Protein AF-A0A7G9WJU7-F1 (afdb_monomer_lite)

Secondary structure (DSSP, 8-state):
-----TT-EEEEPTT-S-TTTBT-EEEEEEEE-SSTT--SEEEEEESS--SBBS-TTSS---TBSEEEEEGGGEEE---SS-EEEEEE-SSEEEEEEEETTEEEEEEEEE--TTS---HHHHHHHHHHHHTT-S---EEE-S---TT-EEEESS--STT--TT-EEE--EEETTTEEEEEGGGSSS--S-TT-EEE--TTTEEEEET--PPP--

InterPro domains:
  IPR036859 CAP Gly-rich domain superfamily [G3DSA:2.30.30.190] (1-78)
  IPR036859 CAP Gly-rich domain superfamily [SSF74924] (3-101)

Structure (mmCIF, N/CA/C/O backbone):
data_AF-A0A7G9WJU7-F1
#
_entry.id   AF-A0A7G9WJU7-F1
#
loop_
_atom_site.group_PDB
_atom_site.id
_atom_site.type_symbol
_atom_site.label_atom_id
_atom_site.label_alt_id
_atom_site.label_comp_id
_atom_site.label_asym_id
_atom_site.label_entity_id
_atom_site.label_seq_id
_atom_site.pdbx_PDB_ins_code
_atom_site.Cartn_x
_atom_site.Cartn_y
_atom_site.Cartn_z
_atom_site.occupancy
_atom_site.B_iso_or_equiv
_atom_site.auth_seq_id
_atom_site.auth_comp_id
_atom_site.auth_asym_id
_atom_site.auth_atom_id
_atom_site.pdbx_PDB_model_num
ATOM 1 N N . MET A 1 1 ? 26.669 0.456 -10.446 1.00 49.28 1 MET A N 1
ATOM 2 C CA . MET A 1 1 ? 26.064 -0.244 -11.602 1.00 49.28 1 MET A CA 1
ATOM 3 C C . MET A 1 1 ? 24.562 -0.258 -11.379 1.00 49.28 1 MET A C 1
ATOM 5 O O . MET A 1 1 ? 24.158 -0.381 -10.229 1.00 49.28 1 MET A O 1
ATOM 9 N N . LYS A 1 2 ? 23.734 -0.022 -12.401 1.00 56.25 2 LYS A N 1
ATOM 10 C CA . LYS A 1 2 ? 22.279 -0.045 -12.214 1.00 56.25 2 LYS A CA 1
ATOM 11 C C . LYS A 1 2 ? 21.851 -1.516 -12.195 1.00 56.25 2 LYS A C 1
ATOM 13 O O . LYS A 1 2 ? 21.977 -2.183 -13.212 1.00 56.25 2 LYS A O 1
ATOM 18 N N . GLU A 1 3 ? 21.433 -2.026 -11.040 1.00 71.81 3 GLU A N 1
ATOM 19 C CA . GLU A 1 3 ? 20.914 -3.395 -10.949 1.00 71.81 3 GLU A CA 1
ATOM 20 C C . GLU A 1 3 ? 19.561 -3.484 -11.664 1.00 71.81 3 GLU A C 1
ATOM 22 O O . GLU A 1 3 ? 18.722 -2.579 -11.522 1.00 71.81 3 GLU A O 1
ATOM 27 N N . PHE A 1 4 ? 19.402 -4.543 -12.458 1.00 79.25 4 PHE A N 1
ATOM 28 C CA . PHE A 1 4 ? 18.188 -4.927 -13.170 1.00 79.25 4 PHE A CA 1
ATOM 29 C C . PHE A 1 4 ? 17.848 -6.371 -12.806 1.00 79.25 4 PHE A C 1
ATOM 31 O O . PHE A 1 4 ? 18.740 -7.214 -12.711 1.00 79.25 4 PHE A O 1
ATOM 38 N N . TYR A 1 5 ? 16.562 -6.653 -12.643 1.00 80.12 5 TYR A N 1
ATOM 39 C CA . TYR A 1 5 ? 16.032 -7.960 -12.271 1.00 80.12 5 TYR A CA 1
ATOM 40 C C . TYR A 1 5 ? 15.138 -8.517 -13.383 1.00 80.12 5 TYR A C 1
ATOM 42 O O . TYR A 1 5 ? 14.556 -7.773 -14.174 1.00 80.12 5 TYR A O 1
ATOM 50 N N . VAL A 1 6 ? 14.997 -9.845 -13.449 1.00 83.56 6 VAL A N 1
ATOM 51 C CA . VAL A 1 6 ? 13.999 -10.474 -14.331 1.00 83.56 6 VAL A CA 1
ATOM 52 C C . VAL A 1 6 ? 12.609 -9.949 -13.964 1.00 83.56 6 VAL A C 1
ATOM 54 O O . VAL A 1 6 ? 12.229 -9.938 -12.797 1.00 83.56 6 VAL A O 1
ATOM 57 N N . GLY A 1 7 ? 11.853 -9.513 -14.970 1.00 80.00 7 GLY A N 1
ATOM 58 C CA . GLY A 1 7 ? 10.565 -8.838 -14.813 1.00 80.00 7 GLY A CA 1
ATOM 59 C C . GLY A 1 7 ? 10.640 -7.313 -14.908 1.00 80.00 7 GLY A C 1
ATOM 60 O O . GLY A 1 7 ? 9.602 -6.683 -15.120 1.00 80.00 7 GLY A O 1
ATOM 61 N N . ASP A 1 8 ? 11.830 -6.708 -14.826 1.00 82.81 8 ASP A N 1
ATOM 62 C CA . ASP A 1 8 ? 11.971 -5.258 -14.962 1.00 82.81 8 ASP A CA 1
ATOM 63 C C . ASP A 1 8 ? 11.558 -4.778 -16.354 1.00 82.81 8 ASP A C 1
ATOM 65 O O . ASP A 1 8 ? 11.887 -5.380 -17.380 1.00 82.81 8 ASP A O 1
ATOM 69 N N . ARG A 1 9 ? 10.864 -3.638 -16.385 1.00 89.00 9 ARG A N 1
ATOM 70 C CA . ARG A 1 9 ? 10.536 -2.922 -17.617 1.00 89.00 9 ARG A CA 1
ATOM 71 C C . ARG A 1 9 ? 11.692 -2.026 -18.011 1.00 89.00 9 ARG A C 1
ATOM 73 O O . ARG A 1 9 ? 12.179 -1.229 -17.211 1.00 89.00 9 ARG A O 1
ATOM 80 N N . VAL A 1 10 ? 12.115 -2.142 -19.260 1.00 89.88 10 VAL A N 1
ATOM 81 C CA . VAL A 1 10 ? 13.344 -1.534 -19.761 1.00 89.88 10 VAL A CA 1
ATOM 82 C C . VAL A 1 10 ? 13.163 -0.906 -21.135 1.00 89.88 10 VAL A C 1
ATOM 84 O O . VAL A 1 10 ? 12.257 -1.264 -21.888 1.00 89.88 10 VAL A O 1
ATOM 87 N N . LYS A 1 11 ? 14.027 0.062 -21.443 1.00 92.62 11 LYS A N 1
ATOM 88 C CA . LYS A 1 11 ? 14.137 0.718 -22.746 1.00 92.62 11 LYS A CA 1
ATOM 89 C C . LYS A 1 11 ? 15.593 0.687 -23.193 1.00 92.62 11 LYS A C 1
ATOM 91 O O . LYS A 1 11 ? 16.490 0.915 -22.381 1.00 92.62 11 LYS A O 1
ATOM 96 N N . VAL A 1 12 ? 15.832 0.427 -24.475 1.00 92.50 12 VAL A N 1
ATOM 97 C CA . VAL A 1 12 ? 17.192 0.480 -25.036 1.00 92.50 12 VAL A CA 1
ATOM 98 C C . VAL A 1 12 ? 17.548 1.929 -25.366 1.00 92.50 12 VAL A C 1
ATOM 100 O O . VAL A 1 12 ? 16.760 2.645 -25.990 1.00 92.50 12 VAL A O 1
ATOM 103 N N . LYS A 1 13 ? 18.721 2.364 -24.910 1.00 90.31 13 LYS A N 1
ATOM 104 C CA . LYS A 1 13 ? 19.301 3.686 -25.153 1.00 90.31 13 LYS A CA 1
ATOM 105 C C . LYS A 1 13 ? 19.726 3.835 -26.610 1.00 90.31 13 LYS A C 1
ATOM 107 O O . LYS A 1 13 ? 19.916 2.855 -27.329 1.00 90.31 13 LYS A O 1
ATOM 112 N N . ASP A 1 14 ? 19.912 5.083 -27.018 1.00 89.81 14 ASP A N 1
ATOM 113 C CA . ASP A 1 14 ? 20.623 5.376 -28.255 1.00 89.81 14 ASP A CA 1
ATOM 114 C C . ASP A 1 14 ? 22.086 4.892 -28.178 1.00 89.81 14 ASP A C 1
ATOM 116 O O . ASP A 1 14 ? 22.633 4.712 -27.087 1.00 89.81 14 ASP A O 1
ATOM 120 N N . GLY A 1 15 ? 22.702 4.642 -29.332 1.00 86.81 15 GLY A N 1
ATOM 121 C CA . GLY A 1 15 ? 24.079 4.144 -29.441 1.00 86.81 15 GLY A CA 1
ATOM 122 C C . GLY A 1 15 ? 24.244 2.619 -29.402 1.00 86.81 15 GLY A C 1
ATOM 123 O O . GLY A 1 15 ? 25.352 2.136 -29.618 1.00 86.81 15 GLY A O 1
ATOM 124 N N . TYR A 1 16 ? 23.174 1.843 -29.192 1.00 90.12 16 TYR A N 1
ATOM 125 C CA . TYR A 1 16 ? 23.226 0.387 -29.372 1.00 90.12 16 TYR A CA 1
ATOM 126 C C . TYR A 1 16 ? 23.267 0.014 -30.864 1.00 90.12 16 TYR A C 1
ATOM 128 O O . TYR A 1 16 ? 22.552 0.600 -31.675 1.00 90.12 16 TYR A O 1
ATOM 136 N N . TYR A 1 17 ? 24.059 -0.989 -31.256 1.00 87.31 17 TYR A N 1
ATOM 137 C CA . TYR A 1 17 ? 24.297 -1.287 -32.680 1.00 87.31 17 TYR A CA 1
ATOM 138 C C . TYR A 1 17 ? 23.030 -1.714 -33.448 1.00 87.31 17 TYR A C 1
ATOM 140 O O . TYR A 1 17 ? 22.893 -1.452 -34.647 1.00 87.31 17 TYR A O 1
ATOM 148 N N . LYS A 1 18 ? 22.075 -2.375 -32.779 1.00 89.00 18 LYS A N 1
ATOM 149 C CA . LYS A 1 18 ? 20.836 -2.844 -33.409 1.00 89.00 18 LYS A CA 1
ATOM 150 C C . LYS A 1 18 ? 19.770 -1.747 -33.362 1.00 89.00 18 LYS A C 1
ATOM 152 O O . LYS A 1 18 ? 19.008 -1.630 -32.406 1.00 89.00 18 LYS A O 1
ATOM 157 N N . LYS A 1 19 ? 19.646 -0.993 -34.457 1.00 92.19 19 LYS A N 1
ATOM 158 C CA . LYS A 1 19 ? 18.679 0.118 -34.577 1.00 92.19 19 LYS A CA 1
ATOM 159 C C . LYS A 1 19 ? 17.217 -0.273 -34.325 1.00 92.19 19 LYS A C 1
ATOM 161 O O . LYS A 1 19 ? 16.458 0.558 -33.844 1.00 92.19 19 LYS A O 1
ATOM 166 N N . SER A 1 20 ? 16.813 -1.516 -34.616 1.00 92.88 20 SER A N 1
ATOM 167 C CA . SER A 1 20 ? 15.415 -1.950 -34.445 1.00 92.88 20 SER A CA 1
ATOM 168 C C . SER A 1 20 ? 14.963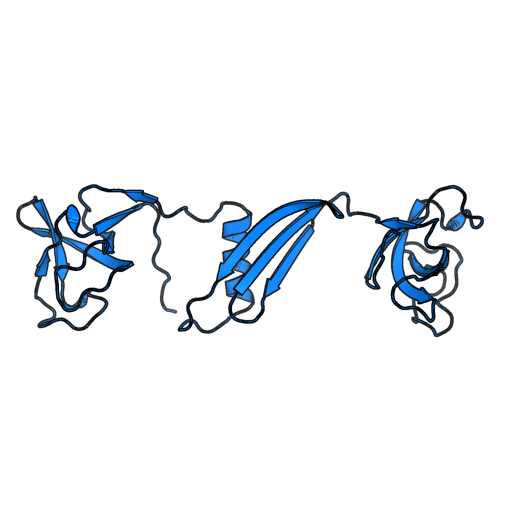 -2.050 -32.986 1.00 92.88 20 SER A C 1
ATOM 170 O O . SER A 1 20 ? 13.760 -2.041 -32.738 1.00 92.88 20 SER A O 1
ATOM 172 N N . VAL A 1 21 ? 15.895 -2.125 -32.028 1.00 94.12 21 VAL A N 1
ATOM 173 C CA . VAL A 1 21 ? 15.565 -2.191 -30.595 1.00 94.12 21 VAL A CA 1
ATOM 174 C C . VAL A 1 21 ? 15.725 -0.852 -29.880 1.00 94.12 21 VAL A C 1
ATOM 176 O O . VAL A 1 21 ? 15.174 -0.690 -28.793 1.00 94.12 21 VAL A O 1
ATOM 179 N N . ILE A 1 22 ? 16.435 0.120 -30.469 1.00 94.56 22 ILE A N 1
ATOM 180 C CA . ILE A 1 22 ? 16.645 1.442 -29.860 1.00 94.56 22 ILE A CA 1
ATOM 181 C C . ILE A 1 22 ? 15.291 2.091 -29.573 1.00 94.56 22 ILE A C 1
ATOM 183 O O . ILE A 1 22 ? 14.404 2.159 -30.425 1.00 94.56 22 ILE A O 1
ATOM 187 N N . GLY A 1 23 ? 15.122 2.554 -28.337 1.00 90.62 23 GLY A N 1
ATOM 188 C CA . GLY A 1 23 ? 13.895 3.179 -27.868 1.00 90.62 23 GLY A CA 1
ATOM 189 C C . GLY A 1 23 ? 12.706 2.229 -27.698 1.00 90.62 23 GLY A C 1
ATOM 190 O O . GLY A 1 23 ? 11.649 2.687 -27.260 1.00 90.62 23 GLY A O 1
ATOM 191 N N . GLN A 1 24 ? 12.846 0.935 -27.994 1.00 93.81 24 GLN A N 1
ATOM 192 C CA . GLN A 1 24 ? 11.782 -0.039 -27.769 1.00 93.81 24 GLN A CA 1
ATOM 193 C C . GLN A 1 24 ? 11.668 -0.384 -26.291 1.00 93.81 24 GLN A C 1
ATOM 195 O O . GLN A 1 24 ? 12.664 -0.468 -25.568 1.00 93.81 24 GLN A O 1
ATOM 200 N N . LEU A 1 25 ? 10.425 -0.587 -25.864 1.00 92.50 25 LEU A N 1
ATOM 201 C CA . LEU A 1 25 ? 10.092 -1.053 -24.530 1.00 92.50 25 LEU A CA 1
ATOM 202 C C . LEU A 1 25 ? 10.079 -2.578 -24.502 1.00 92.50 25 LEU A C 1
ATOM 204 O O . LEU A 1 25 ? 9.576 -3.224 -25.425 1.00 92.50 25 LEU A O 1
ATOM 208 N N . GLY A 1 26 ? 10.605 -3.143 -23.426 1.00 92.62 26 GLY A N 1
ATOM 209 C CA . GLY A 1 26 ? 10.603 -4.578 -23.206 1.00 92.62 26 GLY A CA 1
ATOM 210 C C . GLY A 1 26 ? 10.682 -4.941 -21.735 1.00 92.62 26 GLY A C 1
ATOM 211 O O . GLY A 1 26 ? 10.786 -4.081 -20.858 1.00 92.62 26 GLY A O 1
ATOM 212 N N . THR A 1 27 ? 10.599 -6.235 -21.473 1.00 92.69 27 THR A N 1
ATOM 213 C CA . THR A 1 27 ? 10.734 -6.827 -20.144 1.00 92.69 27 THR A CA 1
ATOM 214 C C . THR A 1 27 ? 12.018 -7.642 -20.107 1.00 92.69 27 THR A C 1
ATOM 216 O O . THR A 1 27 ? 12.271 -8.431 -21.019 1.00 92.69 27 THR A O 1
ATOM 219 N N . VAL A 1 28 ? 12.816 -7.500 -19.052 1.00 90.94 28 VAL A N 1
ATOM 220 C CA . VAL A 1 28 ? 13.961 -8.384 -18.800 1.00 90.94 28 VAL A CA 1
ATOM 221 C C . VAL A 1 28 ? 13.438 -9.795 -18.532 1.00 90.94 28 VAL A C 1
ATOM 223 O O . VAL A 1 28 ? 12.656 -10.017 -17.610 1.00 90.94 28 VAL A O 1
ATOM 226 N N . LYS A 1 29 ? 13.857 -10.763 -19.340 1.00 91.00 29 LYS A N 1
ATOM 227 C CA . LYS A 1 29 ? 13.478 -12.179 -19.229 1.00 91.00 29 LYS A CA 1
ATOM 228 C C . LYS A 1 29 ? 14.635 -13.063 -18.782 1.00 91.00 29 LYS A C 1
ATOM 230 O O . LYS A 1 29 ? 14.399 -14.153 -18.274 1.00 91.00 29 LYS A O 1
ATOM 235 N N . TYR A 1 30 ? 15.863 -12.596 -18.976 1.00 87.94 30 TYR A N 1
ATOM 236 C CA . TYR A 1 30 ? 17.076 -13.340 -18.676 1.00 87.94 30 TYR A CA 1
ATOM 237 C C . TYR A 1 30 ? 18.221 -12.386 -18.340 1.00 87.94 30 TYR A C 1
ATOM 239 O O . TYR A 1 30 ? 18.327 -11.312 -18.930 1.00 87.94 30 TYR A O 1
ATOM 247 N N . LEU A 1 31 ? 19.089 -12.792 -17.420 1.00 85.31 31 LEU A N 1
ATOM 248 C CA . LEU A 1 31 ? 20.317 -12.087 -17.059 1.00 85.31 31 LEU A CA 1
ATOM 249 C C . LEU A 1 31 ? 21.487 -13.012 -17.411 1.00 85.31 31 LEU A C 1
ATOM 251 O O . LEU A 1 31 ? 21.557 -14.122 -16.885 1.00 85.31 31 LEU A O 1
ATOM 255 N N . SER A 1 32 ? 22.379 -12.597 -18.313 1.00 73.94 32 SER A N 1
ATOM 256 C CA . SER A 1 32 ? 23.541 -13.408 -18.694 1.00 73.94 32 SER A CA 1
ATOM 257 C C . SER A 1 32 ? 24.733 -13.055 -17.804 1.00 73.94 32 SER A C 1
ATOM 259 O O . SER A 1 32 ? 25.174 -11.908 -17.833 1.00 73.94 32 SER A O 1
ATOM 261 N N . GLY A 1 33 ? 25.257 -14.018 -17.041 1.00 62.91 33 GLY A N 1
ATOM 262 C CA . GLY A 1 33 ? 26.452 -13.859 -16.202 1.00 62.91 33 GLY A CA 1
ATOM 263 C C . GLY A 1 33 ? 26.576 -14.949 -15.129 1.00 62.91 33 GLY A C 1
ATOM 264 O O . GLY A 1 33 ? 25.569 -15.436 -14.621 1.00 62.91 33 GLY A O 1
ATOM 265 N N . HIS A 1 34 ? 27.811 -15.340 -14.791 1.00 46.84 34 HIS A N 1
ATOM 266 C CA . HIS A 1 34 ? 28.106 -16.250 -13.670 1.00 46.84 34 HIS A CA 1
ATOM 267 C C . HIS A 1 34 ? 28.084 -15.538 -12.309 1.00 46.84 34 HIS A C 1
ATOM 269 O O . HIS A 1 34 ? 27.807 -16.170 -11.292 1.00 46.84 34 HIS A O 1
ATOM 275 N N . ASP A 1 35 ? 28.335 -14.228 -12.305 1.00 49.28 35 ASP A N 1
ATOM 276 C CA . ASP A 1 35 ? 28.261 -13.376 -11.126 1.00 49.28 35 ASP A CA 1
ATOM 277 C C . ASP A 1 35 ? 26.873 -12.722 -11.066 1.00 49.28 35 ASP A C 1
ATOM 279 O O . ASP A 1 35 ? 26.535 -11.836 -11.857 1.00 49.28 35 ASP A O 1
ATOM 283 N N . ARG A 1 36 ? 26.026 -13.226 -10.162 1.00 50.66 36 ARG A N 1
ATOM 284 C CA . ARG A 1 36 ? 24.617 -12.816 -10.027 1.00 50.66 36 ARG A CA 1
ATOM 285 C C . ARG A 1 36 ? 24.450 -11.366 -9.560 1.00 50.66 36 ARG A C 1
ATOM 287 O O . ARG A 1 36 ? 23.328 -10.871 -9.578 1.00 50.66 36 ARG A O 1
ATOM 294 N N . GLU A 1 37 ? 25.535 -10.686 -9.193 1.00 45.81 37 GLU A N 1
ATOM 295 C CA . GLU A 1 37 ? 25.525 -9.273 -8.806 1.00 45.81 37 GLU A CA 1
ATOM 296 C C . GLU A 1 37 ? 25.759 -8.319 -9.997 1.00 45.81 37 GLU A C 1
ATOM 298 O O . GLU A 1 37 ? 25.455 -7.128 -9.901 1.00 45.81 37 GLU A O 1
ATOM 303 N N . LYS A 1 38 ? 26.271 -8.804 -11.146 1.00 52.56 38 LYS A N 1
ATOM 304 C CA . LYS A 1 38 ? 26.578 -7.983 -12.339 1.00 52.56 38 LYS A CA 1
ATOM 305 C C . LYS A 1 38 ? 26.396 -8.772 -13.643 1.00 52.56 38 LYS A C 1
ATOM 307 O O . LYS A 1 38 ? 27.306 -9.458 -14.099 1.00 52.56 38 LYS A O 1
ATOM 312 N N . ALA A 1 39 ? 25.245 -8.619 -14.299 1.00 59.88 39 ALA A N 1
ATOM 313 C CA . ALA A 1 39 ? 25.024 -9.189 -15.630 1.00 59.88 39 ALA A CA 1
ATOM 314 C C . ALA A 1 39 ? 25.562 -8.244 -16.731 1.00 59.88 39 ALA A C 1
ATOM 316 O O . ALA A 1 39 ? 25.041 -7.127 -16.851 1.00 59.88 39 ALA A O 1
ATOM 317 N N . PRO A 1 40 ? 26.572 -8.640 -17.540 1.00 72.81 40 PRO A N 1
ATOM 318 C CA . PRO A 1 40 ? 27.035 -7.848 -18.685 1.00 72.81 40 PRO A CA 1
ATOM 319 C C . PRO A 1 40 ? 25.940 -7.622 -19.732 1.00 72.81 40 PRO A C 1
ATOM 321 O O . PRO A 1 40 ? 25.869 -6.541 -20.313 1.00 72.81 40 PRO A O 1
ATOM 324 N N . ALA A 1 41 ? 25.043 -8.594 -19.915 1.00 83.38 41 ALA A N 1
ATOM 325 C CA . ALA A 1 41 ? 23.941 -8.491 -20.860 1.00 83.38 41 ALA A CA 1
ATOM 326 C C . ALA A 1 41 ? 22.645 -9.116 -20.335 1.00 83.38 41 ALA A C 1
ATOM 328 O O . ALA A 1 41 ? 22.617 -9.885 -19.369 1.00 83.38 41 ALA A O 1
ATOM 329 N N . MET A 1 42 ? 21.538 -8.726 -20.957 1.00 88.88 42 MET A N 1
ATOM 330 C CA . MET A 1 42 ? 20.191 -9.088 -20.539 1.00 88.88 42 MET A CA 1
ATOM 331 C C . MET A 1 42 ? 19.385 -9.544 -21.745 1.00 88.88 42 MET A C 1
ATOM 333 O O . MET A 1 42 ? 19.318 -8.850 -22.757 1.00 88.88 42 MET A O 1
ATOM 337 N N . GLY A 1 43 ? 18.741 -10.703 -21.630 1.00 92.19 43 GLY A N 1
ATOM 338 C CA . GLY A 1 43 ? 17.718 -11.124 -22.577 1.00 92.19 43 GLY A CA 1
ATOM 339 C C . GLY A 1 43 ? 16.442 -10.333 -22.322 1.00 92.19 43 GLY A C 1
ATOM 340 O O . GLY A 1 43 ? 15.846 -10.449 -21.250 1.00 92.19 43 GLY A O 1
ATOM 341 N N . ILE A 1 44 ? 16.029 -9.530 -23.297 1.00 93.88 44 ILE A N 1
ATOM 342 C CA . ILE A 1 44 ? 14.843 -8.674 -23.233 1.00 93.88 44 ILE A CA 1
ATOM 343 C C . ILE A 1 44 ? 13.816 -9.195 -24.237 1.00 93.88 44 ILE A C 1
ATOM 345 O O . ILE A 1 44 ? 14.152 -9.440 -25.395 1.00 93.88 44 ILE A O 1
ATOM 349 N N . GLU A 1 45 ? 12.565 -9.350 -23.803 1.00 96.00 45 GLU A N 1
ATOM 350 C CA . GLU A 1 45 ? 11.413 -9.511 -24.697 1.00 96.00 45 GLU A CA 1
ATOM 351 C C . GLU A 1 45 ? 10.733 -8.154 -24.890 1.00 96.00 45 GLU A C 1
ATOM 353 O O . GLU A 1 45 ? 10.222 -7.567 -23.936 1.00 96.00 45 GLU A O 1
ATOM 358 N N . PHE A 1 46 ? 10.746 -7.653 -26.120 1.00 95.56 46 PHE A N 1
ATOM 359 C CA . PHE A 1 46 ? 10.147 -6.385 -26.516 1.00 95.56 46 PHE A CA 1
ATOM 360 C C . PHE A 1 46 ? 8.643 -6.518 -26.761 1.00 95.56 46 PHE A C 1
ATOM 362 O O . PHE A 1 46 ? 8.154 -7.534 -27.262 1.00 95.56 46 PHE A O 1
ATOM 369 N N . ASP A 1 47 ? 7.897 -5.453 -26.465 1.00 93.75 47 ASP A N 1
ATOM 370 C CA . ASP A 1 47 ? 6.439 -5.437 -26.650 1.00 93.75 47 ASP A CA 1
ATOM 371 C C . ASP A 1 47 ? 6.049 -5.570 -28.126 1.00 93.75 47 ASP A C 1
ATOM 373 O O . ASP A 1 47 ? 5.048 -6.200 -28.469 1.00 93.75 47 ASP A O 1
ATOM 377 N N . LYS A 1 48 ? 6.860 -4.974 -29.004 1.00 94.00 48 LYS A N 1
ATOM 378 C CA . LYS A 1 48 ? 6.711 -5.023 -30.460 1.00 94.00 48 LYS A CA 1
ATOM 379 C C . LYS A 1 48 ? 7.718 -5.999 -31.057 1.00 94.00 48 LYS A C 1
ATOM 381 O O . LYS A 1 48 ? 8.786 -6.216 -30.491 1.00 94.00 48 LYS A O 1
ATOM 386 N N . SER A 1 49 ? 7.388 -6.554 -32.222 1.00 95.31 49 SER A N 1
ATOM 387 C CA . SER A 1 49 ? 8.348 -7.346 -32.989 1.00 95.31 49 SER A CA 1
ATOM 388 C C . SER A 1 49 ? 9.484 -6.440 -33.459 1.00 95.31 49 SER A C 1
ATOM 390 O O . SER A 1 49 ? 9.247 -5.380 -34.039 1.00 95.31 49 SER A O 1
ATOM 392 N N . VAL A 1 50 ? 10.715 -6.858 -33.187 1.00 94.38 50 VAL A N 1
ATOM 393 C CA . VAL A 1 50 ? 11.951 -6.120 -33.496 1.00 94.38 50 VAL A CA 1
ATOM 394 C C . VAL A 1 50 ? 12.824 -6.863 -34.512 1.00 94.38 50 VAL A C 1
ATOM 396 O O . VAL A 1 50 ? 13.982 -6.489 -34.729 1.00 94.38 50 VAL A O 1
ATOM 399 N N . GLY A 1 51 ? 12.282 -7.928 -35.118 1.00 92.69 51 GLY A N 1
ATOM 400 C CA . GLY A 1 51 ? 13.024 -8.850 -35.982 1.00 92.69 51 GLY A CA 1
ATOM 401 C C . GLY A 1 51 ? 14.065 -9.669 -35.212 1.00 92.69 51 GLY A C 1
ATOM 402 O O . GLY A 1 51 ? 15.151 -9.919 -35.731 1.00 92.69 51 GLY A O 1
ATOM 403 N N . GLY A 1 52 ? 13.769 -9.994 -33.950 1.00 89.31 52 GLY A N 1
ATOM 404 C CA . GLY A 1 52 ? 14.626 -10.774 -33.055 1.00 89.31 52 GLY A CA 1
ATOM 405 C C . GLY A 1 52 ? 14.316 -12.275 -33.046 1.00 89.31 52 GLY A C 1
ATOM 406 O O . GLY A 1 52 ? 13.530 -12.777 -33.844 1.00 89.31 52 GLY A O 1
ATOM 407 N N . HIS A 1 53 ? 14.915 -13.004 -32.109 1.00 89.69 53 HIS A N 1
ATOM 408 C CA . HIS A 1 53 ? 14.647 -14.431 -31.877 1.00 89.69 53 HIS A CA 1
ATOM 409 C C . HIS A 1 53 ? 13.585 -14.625 -30.777 1.00 89.69 53 HIS A C 1
ATOM 411 O O . HIS A 1 53 ? 13.020 -13.652 -30.288 1.00 89.69 53 HIS A O 1
ATOM 417 N N . ASN A 1 54 ? 13.336 -15.861 -30.339 1.00 91.62 54 ASN A N 1
ATOM 418 C CA . ASN A 1 54 ? 12.495 -16.201 -29.174 1.00 91.62 54 ASN A CA 1
ATOM 419 C C . ASN A 1 54 ? 13.295 -16.389 -27.866 1.00 91.62 54 ASN A C 1
ATOM 421 O O . ASN A 1 54 ? 12.800 -16.949 -26.894 1.00 91.62 54 ASN A O 1
ATOM 425 N N . GLY A 1 55 ? 14.566 -15.989 -27.839 1.00 84.75 55 GLY A N 1
ATOM 426 C CA . GLY A 1 55 ? 15.445 -16.188 -26.683 1.00 84.75 55 GLY A CA 1
ATOM 427 C C . GLY A 1 55 ? 16.163 -17.537 -26.691 1.00 84.75 55 GLY A C 1
ATOM 428 O O . GLY A 1 55 ? 16.761 -17.885 -25.679 1.00 84.75 55 GLY A O 1
ATOM 429 N N . ASN A 1 56 ? 16.105 -18.284 -27.805 1.00 82.00 56 ASN A N 1
ATOM 430 C CA . ASN A 1 56 ? 16.910 -19.476 -28.102 1.00 82.00 56 ASN A CA 1
ATOM 431 C C . ASN A 1 56 ? 16.995 -20.497 -26.948 1.00 82.00 56 ASN A C 1
ATOM 433 O O . ASN A 1 56 ? 18.067 -21.015 -26.657 1.00 82.00 56 ASN A O 1
ATOM 437 N N . GLY A 1 57 ? 15.879 -20.765 -26.261 1.00 79.56 57 GLY A N 1
ATOM 438 C CA . GLY A 1 57 ? 15.820 -21.748 -25.171 1.00 79.56 57 GLY A CA 1
ATOM 439 C C . GLY A 1 57 ? 16.177 -21.218 -23.777 1.00 79.56 57 GLY A C 1
ATOM 440 O O . GLY A 1 57 ? 15.835 -21.860 -22.789 1.00 79.56 57 GLY A O 1
ATOM 441 N N . TYR A 1 58 ? 16.793 -20.036 -23.663 1.00 81.25 58 TYR A N 1
ATOM 442 C CA . TYR A 1 58 ? 17.200 -19.474 -22.366 1.00 81.25 58 TYR A CA 1
ATOM 443 C C . TYR A 1 58 ? 16.021 -18.945 -21.542 1.00 81.25 58 TYR A C 1
ATOM 445 O O . TYR A 1 58 ? 16.030 -19.029 -20.318 1.00 81.25 58 TYR A O 1
ATOM 453 N N . PHE A 1 59 ? 15.008 -18.380 -22.203 1.00 83.56 59 PHE A N 1
ATOM 454 C CA . PHE A 1 59 ? 13.827 -17.816 -21.533 1.00 83.56 59 PHE A CA 1
ATOM 455 C C . PHE A 1 59 ? 12.524 -17.911 -22.339 1.00 83.56 59 PHE A C 1
ATOM 457 O O . PHE A 1 59 ? 11.506 -17.380 -21.896 1.00 83.56 59 PHE A O 1
ATOM 464 N N . ASN A 1 60 ? 12.554 -18.587 -23.497 1.00 88.69 60 ASN A N 1
AT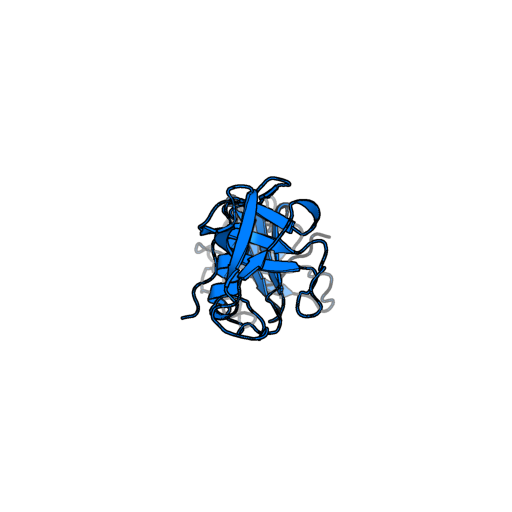OM 465 C CA . ASN A 1 60 ? 11.388 -18.943 -24.320 1.00 88.69 60 ASN A CA 1
ATOM 466 C C . ASN A 1 60 ? 10.369 -17.806 -24.501 1.00 88.69 60 ASN A C 1
ATOM 468 O O . ASN A 1 60 ? 9.184 -17.956 -24.206 1.00 88.69 60 ASN A O 1
ATOM 472 N N . GLY A 1 61 ? 10.851 -16.652 -24.954 1.00 90.44 61 GLY A N 1
ATOM 473 C CA . GLY A 1 61 ? 10.006 -15.516 -25.288 1.00 90.44 61 GLY A CA 1
ATOM 474 C C . GLY A 1 61 ? 9.325 -15.636 -26.655 1.00 90.44 61 GLY A C 1
ATOM 475 O O . GLY A 1 61 ? 9.381 -16.668 -27.324 1.00 90.44 61 GLY A O 1
ATOM 476 N N . LYS A 1 62 ? 8.664 -14.569 -27.100 1.00 94.75 62 LYS A N 1
ATOM 477 C CA . LYS A 1 62 ? 7.964 -14.544 -28.400 1.00 94.75 62 LYS A CA 1
ATOM 478 C C . LYS A 1 62 ? 8.947 -14.481 -29.581 1.00 94.75 62 LYS A C 1
ATOM 480 O O . LYS A 1 62 ? 9.862 -13.660 -29.595 1.00 94.75 62 LYS A O 1
ATOM 485 N N . TRP A 1 63 ? 8.741 -15.310 -30.611 1.00 95.12 63 TRP A N 1
ATOM 486 C CA . TRP A 1 63 ? 9.545 -15.265 -31.844 1.00 95.12 63 TRP A CA 1
ATOM 487 C C . TRP A 1 63 ? 9.444 -13.892 -32.516 1.00 95.12 63 TRP A C 1
ATOM 489 O O . TRP A 1 63 ? 8.342 -13.380 -32.687 1.00 95.12 63 TRP A O 1
ATOM 499 N N . GLY A 1 64 ? 10.574 -13.285 -32.890 1.00 95.62 64 GLY A N 1
ATOM 500 C CA . GLY A 1 64 ? 10.609 -11.922 -33.435 1.00 95.62 64 GLY A CA 1
ATOM 501 C C . GLY A 1 64 ? 10.779 -10.819 -32.386 1.00 95.62 64 GLY A C 1
ATOM 502 O O . GLY A 1 64 ? 11.100 -9.687 -32.752 1.00 95.62 64 GLY A O 1
ATOM 503 N N . HIS A 1 65 ? 10.603 -11.119 -31.097 1.00 96.38 65 HIS A N 1
ATOM 504 C CA . HIS A 1 65 ? 10.500 -10.110 -30.036 1.00 96.38 65 HIS A CA 1
ATOM 505 C C . HIS A 1 65 ? 11.681 -10.086 -29.075 1.00 96.38 65 HIS A C 1
ATOM 507 O O . HIS A 1 65 ? 11.720 -9.211 -28.219 1.00 96.38 65 HIS A O 1
ATOM 513 N N . CYS A 1 66 ? 12.623 -11.022 -29.149 1.00 95.06 66 CYS A N 1
ATOM 514 C CA . CYS A 1 66 ? 13.671 -11.113 -28.140 1.00 95.06 66 CYS A CA 1
ATOM 515 C C . CYS A 1 66 ? 15.044 -10.749 -28.697 1.00 95.06 66 CYS A C 1
ATOM 517 O O . CYS A 1 66 ? 15.403 -11.153 -29.804 1.00 95.06 66 CYS A O 1
ATOM 519 N N . TRP A 1 67 ? 15.832 -10.042 -27.890 1.00 94.00 67 TRP A N 1
ATOM 520 C CA . TRP A 1 67 ? 17.242 -9.756 -28.157 1.00 94.00 67 TRP A CA 1
ATOM 521 C C . TRP A 1 67 ? 18.035 -9.737 -26.850 1.00 94.00 67 TRP A C 1
ATOM 523 O O . TRP A 1 67 ? 17.469 -9.486 -25.786 1.00 94.00 67 TRP A O 1
ATOM 533 N N . ILE A 1 68 ? 19.339 -9.993 -26.931 1.00 90.75 68 ILE A N 1
ATOM 534 C CA . ILE A 1 68 ? 20.263 -9.804 -25.810 1.00 90.75 68 ILE A CA 1
ATOM 535 C C . ILE A 1 68 ? 20.869 -8.408 -25.938 1.00 90.75 68 ILE A C 1
ATOM 537 O O . ILE A 1 68 ? 21.430 -8.088 -26.981 1.00 90.75 68 ILE A O 1
ATOM 541 N N . VAL A 1 69 ? 20.738 -7.578 -24.906 1.00 90.62 69 VAL A N 1
ATOM 542 C CA . VAL A 1 69 ? 21.237 -6.195 -24.892 1.00 90.62 69 VAL A CA 1
ATOM 543 C C . VAL A 1 69 ? 22.161 -6.000 -23.700 1.00 90.62 69 VAL A C 1
ATOM 545 O O . VAL A 1 69 ? 21.816 -6.393 -22.583 1.00 90.62 69 VAL A O 1
ATOM 548 N N . ASP A 1 70 ? 23.317 -5.377 -23.927 1.00 88.25 70 ASP A N 1
ATOM 549 C CA . ASP A 1 70 ? 24.269 -5.102 -22.854 1.00 88.25 70 ASP A CA 1
ATOM 550 C C . ASP A 1 70 ? 23.687 -4.086 -21.871 1.00 88.25 70 ASP A C 1
ATOM 552 O O . ASP A 1 70 ? 23.025 -3.116 -22.256 1.00 88.25 70 ASP A O 1
ATOM 556 N N . ASN A 1 71 ? 23.933 -4.308 -20.580 1.00 84.06 71 ASN A N 1
ATOM 557 C CA . ASN A 1 71 ? 23.339 -3.530 -19.491 1.00 84.06 71 ASN A CA 1
ATOM 558 C C . ASN A 1 71 ? 23.600 -2.020 -19.636 1.00 84.06 71 ASN A C 1
ATOM 560 O O . ASN A 1 71 ? 22.727 -1.189 -19.374 1.00 84.06 71 ASN A O 1
ATOM 564 N N . GLU A 1 72 ? 24.773 -1.641 -20.143 1.00 87.38 72 GLU A N 1
ATOM 565 C CA . GLU A 1 72 ? 25.118 -0.236 -20.355 1.00 87.38 72 GLU A CA 1
ATOM 566 C C . GLU A 1 72 ? 24.178 0.492 -21.331 1.00 87.38 72 GLU A C 1
ATOM 568 O O . GLU A 1 72 ? 23.942 1.692 -21.162 1.00 87.38 72 GLU A O 1
ATOM 573 N N . TYR A 1 73 ? 23.558 -0.222 -22.275 1.00 90.50 73 TYR A N 1
ATOM 574 C CA . TYR A 1 73 ? 22.601 0.326 -23.239 1.00 90.50 73 TYR A CA 1
ATOM 575 C C . TYR A 1 73 ? 21.155 0.220 -22.772 1.00 90.50 73 TYR A C 1
ATOM 577 O O . TYR A 1 73 ? 20.239 0.509 -23.537 1.00 90.50 73 TYR A O 1
ATOM 585 N N . VAL A 1 74 ? 20.914 -0.154 -21.519 1.00 89.12 74 VAL A N 1
ATOM 586 C CA . VAL A 1 74 ? 19.565 -0.334 -20.995 1.00 89.12 74 VAL A CA 1
ATOM 587 C C . VAL A 1 74 ? 19.272 0.701 -19.915 1.00 89.12 74 VAL A C 1
ATOM 589 O O . VAL A 1 74 ? 20.062 0.961 -19.005 1.00 89.12 74 VAL A O 1
ATOM 592 N N . THR A 1 75 ? 18.122 1.360 -20.024 1.00 87.94 75 THR A N 1
ATOM 593 C CA . THR A 1 75 ? 17.529 2.122 -18.925 1.00 87.94 75 THR A CA 1
ATOM 594 C C . THR A 1 75 ? 16.316 1.396 -18.387 1.00 87.94 75 THR A C 1
ATOM 596 O O . THR A 1 75 ? 15.602 0.710 -19.113 1.00 87.94 75 THR A O 1
ATOM 599 N N . SER A 1 76 ? 16.043 1.614 -17.100 1.00 81.94 76 SER A N 1
ATOM 600 C CA . SER A 1 76 ? 14.714 1.341 -16.562 1.00 81.94 76 SER A CA 1
ATOM 601 C C . SER A 1 76 ? 13.712 2.120 -17.404 1.00 81.94 76 SER A C 1
ATOM 603 O O . SER A 1 76 ? 13.817 3.346 -17.492 1.00 81.94 76 SER A O 1
ATOM 605 N N . ALA A 1 77 ? 12.751 1.425 -18.002 1.00 77.00 77 ALA A N 1
ATOM 606 C CA . ALA A 1 77 ? 11.544 2.038 -18.528 1.00 77.00 77 ALA A CA 1
ATOM 607 C C . ALA A 1 77 ? 10.591 2.260 -17.362 1.00 77.00 77 ALA A C 1
ATOM 609 O O . ALA A 1 77 ? 9.464 1.764 -17.374 1.00 77.00 77 ALA A O 1
ATOM 610 N N . ASP A 1 78 ? 11.106 2.943 -16.333 1.00 63.03 78 ASP A N 1
ATOM 611 C CA . ASP A 1 78 ? 10.352 3.456 -15.207 1.00 63.03 78 ASP A CA 1
ATOM 612 C C . ASP A 1 78 ? 9.017 3.933 -15.760 1.00 63.03 78 ASP A C 1
ATOM 614 O O . ASP A 1 78 ? 8.978 4.868 -16.557 1.00 63.03 78 ASP A O 1
ATOM 618 N N . SER A 1 79 ? 7.957 3.188 -15.439 1.00 55.00 79 SER A N 1
ATOM 619 C CA . SER A 1 79 ? 6.629 3.446 -15.972 1.00 55.00 79 SER A CA 1
ATOM 620 C C . SER A 1 79 ? 6.330 4.929 -15.770 1.00 55.00 79 SER A C 1
ATOM 622 O O . SER A 1 79 ? 6.370 5.415 -14.636 1.00 55.00 79 SER A O 1
ATOM 624 N N . ASP A 1 80 ? 6.035 5.655 -16.853 1.00 53.47 80 ASP A N 1
ATOM 625 C CA . ASP A 1 80 ? 5.582 7.047 -16.752 1.00 53.47 80 ASP A CA 1
ATOM 626 C C . ASP A 1 80 ? 4.323 7.157 -15.876 1.00 53.47 80 ASP A C 1
ATOM 628 O O . ASP A 1 80 ? 4.040 8.214 -15.297 1.00 53.47 80 ASP A O 1
ATOM 632 N N . PHE A 1 81 ? 3.621 6.034 -15.715 1.00 58.88 81 PHE A N 1
ATOM 633 C CA . PHE A 1 81 ? 2.498 5.857 -14.819 1.00 58.88 81 PHE A CA 1
ATOM 634 C C . PHE A 1 81 ? 2.959 5.438 -13.415 1.00 58.88 81 PHE A C 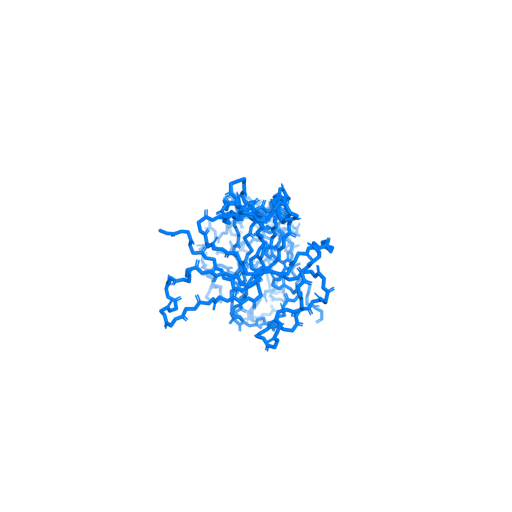1
ATOM 636 O O . PHE A 1 81 ? 3.751 4.501 -13.267 1.00 58.88 81 PHE A O 1
ATOM 643 N N . PRO A 1 82 ? 2.432 6.078 -12.363 1.00 77.25 82 PRO A N 1
ATOM 644 C CA . PRO A 1 82 ? 2.539 5.565 -11.006 1.00 77.25 82 PRO A CA 1
ATOM 645 C C . PRO A 1 82 ? 2.032 4.115 -10.917 1.00 77.25 82 PRO A C 1
ATOM 647 O O . PRO A 1 82 ? 0.956 3.79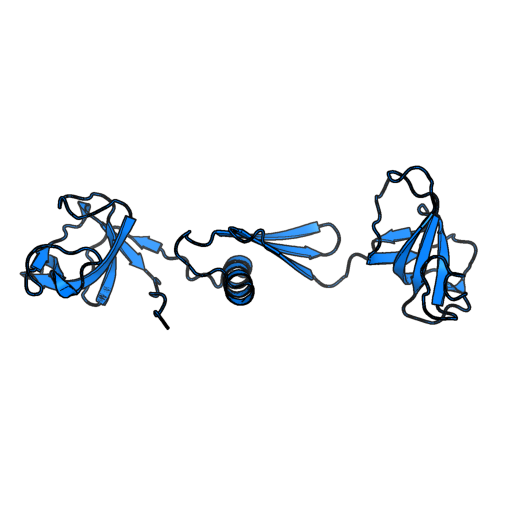4 -11.410 1.00 77.25 82 PRO A O 1
ATOM 650 N N . THR A 1 83 ? 2.801 3.248 -10.265 1.00 80.12 83 THR A N 1
ATOM 651 C CA . THR A 1 83 ? 2.426 1.867 -9.925 1.00 80.12 83 THR A CA 1
ATOM 652 C C . THR A 1 83 ? 2.272 1.741 -8.420 1.00 80.12 83 THR A C 1
ATOM 654 O O . THR A 1 83 ? 2.947 2.449 -7.674 1.00 80.12 83 THR A O 1
ATOM 657 N N . ILE A 1 84 ? 1.400 0.844 -7.965 1.00 89.69 84 ILE A N 1
ATOM 658 C CA . ILE A 1 84 ? 1.221 0.534 -6.544 1.00 89.69 84 ILE A CA 1
ATOM 659 C C . ILE A 1 84 ? 1.537 -0.940 -6.356 1.00 89.69 84 ILE A C 1
ATOM 661 O O . ILE A 1 84 ? 0.969 -1.785 -7.042 1.00 89.69 84 ILE A O 1
ATOM 665 N N . VAL A 1 85 ? 2.454 -1.237 -5.444 1.00 87.88 85 VAL A N 1
ATOM 666 C CA . VAL A 1 85 ? 2.828 -2.602 -5.067 1.00 87.88 85 VAL A CA 1
ATOM 667 C C . VAL A 1 85 ? 2.302 -2.854 -3.666 1.00 87.88 85 VAL A C 1
ATOM 669 O O . VAL A 1 85 ? 2.599 -2.066 -2.774 1.00 87.88 85 VAL A O 1
ATOM 672 N N . ILE A 1 86 ? 1.531 -3.925 -3.481 1.00 90.50 86 ILE A N 1
ATOM 673 C CA . ILE A 1 86 ? 1.026 -4.357 -2.174 1.00 90.50 86 ILE A CA 1
ATOM 674 C C . ILE A 1 86 ? 1.731 -5.657 -1.795 1.00 90.50 86 ILE A C 1
ATOM 676 O O . ILE A 1 86 ? 1.709 -6.614 -2.566 1.00 90.50 86 ILE A O 1
ATOM 680 N N . ILE A 1 87 ? 2.361 -5.681 -0.624 1.00 86.56 87 ILE A N 1
ATOM 681 C CA . ILE A 1 87 ? 3.108 -6.825 -0.091 1.00 86.56 87 ILE A CA 1
ATOM 682 C C . ILE A 1 87 ? 2.591 -7.120 1.309 1.00 86.56 87 ILE A C 1
ATOM 684 O O . ILE A 1 87 ? 2.324 -6.200 2.080 1.00 86.56 87 ILE A O 1
ATOM 688 N N . THR A 1 88 ? 2.473 -8.396 1.657 1.00 83.62 88 THR A N 1
ATOM 689 C CA . THR A 1 88 ? 2.101 -8.814 3.005 1.00 83.62 88 THR A CA 1
ATOM 690 C C . THR A 1 88 ? 2.838 -10.072 3.432 1.00 83.62 88 THR A C 1
ATOM 692 O O . THR A 1 88 ? 3.119 -10.941 2.611 1.00 83.62 88 THR A O 1
ATOM 695 N N . ASP A 1 89 ? 3.147 -10.150 4.723 1.00 81.75 89 ASP A N 1
ATOM 696 C CA . ASP A 1 89 ? 3.778 -11.295 5.389 1.00 81.75 89 ASP A CA 1
ATOM 697 C C . ASP A 1 89 ? 2.778 -12.113 6.237 1.00 81.75 89 ASP A C 1
ATOM 699 O O . ASP A 1 89 ? 3.178 -12.940 7.056 1.00 81.75 89 ASP A O 1
ATOM 703 N N . GLY A 1 90 ? 1.470 -11.864 6.083 1.00 73.56 90 GLY A N 1
ATOM 704 C CA . GLY A 1 90 ? 0.419 -12.482 6.899 1.00 73.56 90 GLY A CA 1
ATOM 705 C C . GLY A 1 90 ? 0.094 -11.740 8.203 1.00 73.56 90 GLY A C 1
ATOM 706 O O . GLY A 1 90 ? -0.926 -12.026 8.827 1.00 73.56 90 GLY A O 1
ATOM 707 N N . LYS A 1 91 ? 0.917 -10.771 8.622 1.00 74.81 91 LYS A N 1
ATOM 708 C CA . LYS A 1 91 ? 0.710 -9.938 9.826 1.00 74.81 91 LYS A CA 1
ATOM 709 C C . LYS A 1 91 ? 0.613 -8.456 9.484 1.00 74.81 91 LYS A C 1
ATOM 711 O O . LYS A 1 91 ? -0.175 -7.712 10.063 1.00 74.81 91 LYS A O 1
ATOM 716 N N . THR A 1 92 ? 1.407 -8.037 8.517 1.00 80.81 92 THR A N 1
ATOM 717 C CA . THR A 1 92 ? 1.558 -6.666 8.059 1.00 80.81 92 THR A CA 1
ATOM 718 C C . THR A 1 92 ? 1.290 -6.627 6.565 1.00 80.81 92 THR A C 1
ATOM 720 O O . THR A 1 92 ? 1.686 -7.529 5.829 1.00 80.81 92 THR A O 1
ATOM 723 N N . THR A 1 93 ? 0.594 -5.594 6.104 1.00 86.06 93 THR A N 1
ATOM 724 C CA . THR A 1 93 ? 0.408 -5.302 4.681 1.00 86.06 93 THR A CA 1
ATOM 725 C C . THR A 1 93 ? 0.939 -3.905 4.392 1.00 86.06 93 THR A C 1
ATOM 727 O O . THR A 1 93 ? 0.536 -2.938 5.036 1.00 86.06 93 THR A O 1
ATOM 730 N N . THR A 1 94 ? 1.830 -3.790 3.415 1.00 89.12 94 THR A N 1
ATOM 731 C CA . THR A 1 94 ? 2.447 -2.535 2.978 1.00 89.12 94 THR A CA 1
ATOM 732 C C . THR A 1 94 ? 2.072 -2.264 1.531 1.00 89.12 94 THR A C 1
ATOM 734 O O . THR A 1 94 ? 2.150 -3.160 0.695 1.00 89.12 94 THR A O 1
ATOM 737 N N . ALA A 1 95 ? 1.679 -1.030 1.230 1.00 93.56 95 ALA A N 1
ATOM 738 C CA . ALA A 1 95 ? 1.481 -0.540 -0.121 1.00 93.56 95 ALA A CA 1
ATOM 739 C C . ALA A 1 95 ? 2.475 0.574 -0.425 1.00 93.56 95 ALA A C 1
ATOM 741 O O . ALA A 1 95 ? 2.523 1.580 0.282 1.00 93.56 95 ALA A O 1
ATOM 742 N N . THR A 1 96 ? 3.204 0.427 -1.524 1.00 90.94 96 THR A N 1
ATOM 743 C CA . THR A 1 96 ? 4.183 1.402 -2.001 1.00 90.94 96 THR A CA 1
ATOM 744 C C . THR A 1 96 ? 3.751 1.895 -3.378 1.00 90.94 96 THR A C 1
ATOM 746 O O . THR A 1 96 ? 3.710 1.130 -4.342 1.00 90.94 96 THR A O 1
ATOM 749 N N . MET A 1 97 ? 3.429 3.185 -3.485 1.00 89.25 97 MET A N 1
ATOM 750 C CA . MET A 1 97 ? 3.228 3.872 -4.758 1.00 89.25 97 MET A CA 1
ATOM 751 C C . MET A 1 97 ? 4.573 4.377 -5.272 1.00 89.25 97 MET A C 1
ATOM 753 O O . MET A 1 97 ? 5.233 5.176 -4.607 1.00 89.25 97 MET A O 1
ATOM 757 N N . ARG A 1 98 ? 4.969 3.966 -6.473 1.00 80.50 98 ARG A N 1
ATOM 758 C CA . ARG A 1 98 ? 6.235 4.346 -7.109 1.00 80.50 98 ARG A CA 1
ATOM 759 C C . ARG A 1 98 ? 6.016 4.808 -8.545 1.00 80.50 98 ARG A C 1
ATOM 761 O O . ARG A 1 98 ? 5.198 4.240 -9.262 1.00 80.50 98 ARG A O 1
ATOM 768 N N . LYS A 1 99 ? 6.769 5.812 -8.984 1.00 74.81 99 LYS A N 1
ATOM 769 C CA . LYS A 1 99 ? 6.922 6.153 -10.405 1.00 74.81 99 LYS A CA 1
ATOM 770 C C . LYS A 1 99 ? 8.351 5.806 -10.776 1.00 74.81 99 LYS A C 1
ATOM 772 O O . LYS A 1 99 ? 9.286 6.503 -10.377 1.00 74.81 99 LYS A O 1
ATOM 777 N N . GLY A 1 100 ? 8.513 4.667 -11.436 1.00 68.12 100 GLY A N 1
ATOM 778 C CA . GLY A 1 100 ? 9.834 4.094 -11.605 1.00 68.12 100 GLY A CA 1
ATOM 779 C C . GLY A 1 100 ? 10.492 3.700 -10.288 1.00 68.12 100 GLY A C 1
ATOM 780 O O . GLY A 1 100 ? 9.862 3.083 -9.430 1.00 68.12 100 GLY A O 1
ATOM 781 N N . ARG A 1 101 ? 11.746 4.123 -10.099 1.00 64.81 101 ARG A N 1
ATOM 782 C CA . ARG A 1 101 ? 12.508 3.920 -8.849 1.00 64.81 101 ARG A CA 1
ATOM 783 C C . ARG A 1 101 ? 12.167 4.903 -7.733 1.00 64.81 101 ARG A C 1
ATOM 785 O O . ARG A 1 101 ? 12.588 4.708 -6.597 1.00 64.81 101 ARG A O 1
ATOM 792 N N . ARG A 1 102 ? 11.426 5.970 -8.035 1.00 67.38 102 ARG A N 1
ATOM 793 C CA . ARG A 1 102 ? 11.033 6.961 -7.033 1.00 67.38 102 ARG A CA 1
ATOM 794 C C . ARG A 1 102 ? 9.795 6.475 -6.290 1.00 67.38 102 ARG A C 1
ATOM 796 O O . ARG A 1 102 ? 8.715 6.395 -6.878 1.00 67.38 102 ARG A O 1
ATOM 803 N N . VAL A 1 103 ? 9.936 6.230 -4.989 1.00 81.00 103 VAL A N 1
ATOM 804 C CA . VAL A 1 103 ? 8.790 6.067 -4.087 1.00 81.00 103 VAL A CA 1
ATOM 805 C C . VAL A 1 103 ? 8.080 7.415 -3.974 1.00 81.00 103 VAL A C 1
ATOM 807 O O . VAL A 1 103 ? 8.680 8.430 -3.626 1.00 81.00 103 VAL A O 1
ATOM 810 N N . LEU A 1 104 ? 6.804 7.438 -4.347 1.00 80.75 104 LEU A N 1
ATOM 811 C CA . LEU A 1 104 ? 5.937 8.608 -4.239 1.00 80.75 104 LEU A CA 1
ATOM 812 C C . LEU A 1 104 ? 5.214 8.632 -2.895 1.00 80.75 104 LEU A C 1
ATOM 814 O O . LEU A 1 104 ? 5.027 9.702 -2.320 1.00 80.75 104 LEU A O 1
ATOM 818 N N . LYS A 1 105 ? 4.762 7.464 -2.429 1.00 85.62 105 LYS A N 1
ATOM 819 C CA . LYS A 1 105 ? 4.015 7.321 -1.181 1.00 85.62 105 LYS A CA 1
ATOM 820 C C . LYS A 1 105 ? 4.078 5.887 -0.686 1.00 85.62 105 LYS A C 1
ATOM 822 O O . LYS A 1 105 ? 4.127 4.964 -1.492 1.00 85.62 105 LYS A O 1
ATOM 827 N N . GLU A 1 106 ? 4.009 5.712 0.621 1.00 90.00 106 GLU A N 1
ATOM 828 C CA . GLU A 1 106 ? 3.964 4.401 1.251 1.00 90.00 106 GLU A CA 1
ATOM 829 C C . GLU A 1 106 ? 2.960 4.407 2.403 1.00 90.00 106 GLU A C 1
ATOM 831 O O . GLU A 1 106 ? 2.718 5.442 3.033 1.00 90.00 106 GLU A O 1
ATOM 836 N N . ALA A 1 107 ? 2.338 3.261 2.645 1.00 88.00 107 ALA A N 1
ATOM 837 C CA . ALA A 1 107 ? 1.478 3.030 3.788 1.00 88.00 107 ALA A CA 1
ATOM 838 C C . ALA A 1 107 ? 1.610 1.585 4.253 1.00 88.00 107 ALA A C 1
ATOM 840 O O . ALA A 1 107 ? 1.697 0.672 3.441 1.00 88.00 107 ALA A O 1
ATOM 841 N N . THR A 1 108 ? 1.534 1.389 5.564 1.00 86.00 108 THR A N 1
ATOM 842 C CA . THR A 1 108 ? 1.582 0.068 6.188 1.00 86.00 108 THR A CA 1
ATOM 843 C C . THR A 1 108 ? 0.426 -0.074 7.161 1.00 86.00 108 THR A C 1
ATOM 845 O O . THR A 1 108 ? 0.150 0.848 7.933 1.00 86.00 108 THR A O 1
ATOM 848 N N . VAL A 1 109 ? -0.253 -1.212 7.139 1.00 81.56 109 VAL A N 1
ATOM 849 C CA . VAL A 1 109 ? -1.256 -1.615 8.128 1.00 81.56 109 VAL A CA 1
ATOM 850 C C . VAL A 1 109 ? -0.812 -2.926 8.760 1.00 81.56 109 VAL A C 1
ATOM 852 O O . VAL A 1 109 ? -0.277 -3.798 8.080 1.00 81.56 109 VAL A O 1
ATOM 855 N N . SER A 1 110 ? -1.020 -3.059 10.062 1.00 79.56 110 SER A N 1
ATOM 856 C CA . SER A 1 110 ? -0.818 -4.317 10.776 1.00 79.56 110 SER A CA 1
ATOM 857 C C . SER A 1 110 ? -2.191 -4.849 11.149 1.00 79.56 110 SER A C 1
ATOM 859 O O . SER A 1 110 ? -3.009 -4.097 11.679 1.00 79.56 110 SER A O 1
ATOM 861 N N . LEU A 1 111 ? -2.453 -6.114 10.835 1.00 65.00 111 LEU A N 1
ATOM 862 C CA . LEU A 1 111 ? -3.667 -6.797 11.269 1.00 65.00 111 LEU A CA 1
ATOM 863 C C . LEU A 1 111 ? -3.555 -7.112 12.761 1.00 65.00 111 LEU A C 1
ATOM 865 O O . LEU A 1 111 ? -2.475 -7.447 13.260 1.00 65.00 111 LEU A O 1
ATOM 869 N N . TYR A 1 112 ? -4.666 -6.984 13.486 1.00 57.16 112 TYR A N 1
ATOM 870 C CA . TYR A 1 112 ? -4.718 -7.408 14.876 1.00 57.16 112 TYR A CA 1
ATOM 871 C C . TYR A 1 112 ? -4.677 -8.940 14.921 1.00 57.16 112 TYR A C 1
ATOM 873 O O . TYR A 1 112 ? -5.290 -9.618 14.105 1.00 57.16 112 TYR A O 1
ATOM 881 N N . TYR A 1 113 ? -3.942 -9.513 15.874 1.00 50.53 113 TYR A N 1
ATOM 882 C CA . TYR A 1 113 ? -3.635 -10.952 15.912 1.00 50.53 113 TYR A CA 1
ATOM 883 C C . TYR A 1 113 ? -4.858 -11.883 16.057 1.00 50.53 113 TYR A C 1
ATOM 885 O O . TYR A 1 113 ? -4.699 -13.099 15.957 1.00 50.53 113 TYR A O 1
ATOM 893 N N . LYS A 1 114 ? -6.052 -11.340 16.334 1.00 54.44 114 LYS A N 1
ATOM 894 C CA . LYS A 1 114 ? -7.313 -12.098 16.400 1.00 54.44 114 LYS A CA 1
ATOM 895 C C . LYS A 1 114 ? -8.118 -12.069 15.101 1.00 54.44 114 LYS A C 1
ATOM 897 O O . LYS A 1 114 ? -9.074 -12.832 14.985 1.00 54.44 114 LYS A O 1
ATOM 902 N N . ASP A 1 115 ? -7.735 -11.240 14.138 1.00 58.62 115 ASP A N 1
ATOM 903 C CA . ASP A 1 115 ? -8.441 -11.144 12.868 1.00 58.62 115 ASP A CA 1
ATOM 904 C C . ASP A 1 115 ? -8.040 -12.321 11.974 1.00 58.62 115 ASP A C 1
ATOM 906 O O . ASP A 1 11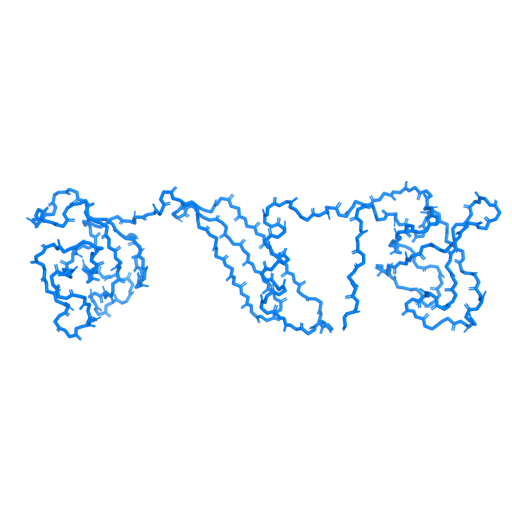5 ? -6.860 -12.666 11.852 1.00 58.62 115 ASP A O 1
ATOM 910 N N . LYS A 1 116 ? -9.015 -12.942 11.301 1.00 64.88 116 LYS A N 1
ATOM 911 C CA . LYS A 1 116 ? -8.703 -13.893 10.228 1.00 64.88 116 LYS A CA 1
ATOM 912 C C . LYS A 1 116 ? -8.037 -13.128 9.088 1.00 64.88 116 LYS A C 1
ATOM 914 O O . LYS A 1 116 ? -8.665 -12.290 8.441 1.00 64.88 116 LYS A O 1
ATOM 919 N N . PHE A 1 117 ? -6.765 -13.433 8.840 1.00 66.25 117 PHE A N 1
ATOM 920 C CA . PHE A 1 117 ? -6.004 -12.832 7.752 1.00 66.25 117 PHE A CA 1
ATOM 921 C C . PHE A 1 117 ? -6.699 -13.058 6.402 1.00 66.25 117 PHE A C 1
ATOM 923 O O . PHE A 1 117 ? -7.006 -14.189 6.023 1.00 66.25 117 PHE A O 1
ATOM 930 N N . SER A 1 118 ? -6.903 -11.973 5.658 1.00 78.62 118 SER A N 1
ATOM 931 C CA . SER A 1 118 ? -7.419 -11.982 4.292 1.00 78.62 118 SER A CA 1
ATOM 932 C C . SER A 1 118 ? -6.569 -11.044 3.447 1.00 78.62 118 SER A C 1
ATOM 934 O O . SER A 1 118 ? -6.446 -9.858 3.761 1.00 78.62 118 SER A O 1
ATOM 936 N N . LEU A 1 119 ? -6.008 -11.568 2.351 1.00 79.88 119 LEU A N 1
ATOM 937 C CA . LEU A 1 119 ? -5.246 -10.778 1.377 1.00 79.88 119 LEU A CA 1
ATOM 938 C C . LEU A 1 119 ? -6.073 -9.606 0.837 1.00 79.88 119 LEU A C 1
ATOM 940 O O . LEU A 1 119 ? -5.553 -8.503 0.685 1.00 79.88 119 LEU A O 1
ATOM 944 N N . ALA A 1 120 ? -7.364 -9.838 0.588 1.00 85.31 120 ALA A N 1
ATOM 945 C CA . ALA A 1 120 ? -8.275 -8.813 0.096 1.00 85.31 120 ALA A CA 1
ATOM 946 C C . ALA A 1 120 ? -8.470 -7.694 1.131 1.00 85.31 120 ALA A C 1
ATOM 948 O O . ALA A 1 120 ? -8.344 -6.521 0.792 1.00 85.31 120 ALA A O 1
ATOM 949 N N . THR A 1 121 ? -8.691 -8.052 2.400 1.00 81.88 121 THR A N 1
ATOM 950 C CA . THR A 1 121 ? -8.887 -7.084 3.490 1.00 81.88 121 THR A CA 1
ATOM 951 C C . THR A 1 121 ? -7.615 -6.280 3.758 1.00 81.88 121 THR A C 1
ATOM 953 O O . THR A 1 121 ? -7.668 -5.057 3.875 1.00 81.88 121 THR A O 1
ATOM 956 N N . GLY A 1 122 ? -6.452 -6.943 3.792 1.00 83.75 122 GLY A N 1
ATOM 957 C CA . GLY A 1 122 ? -5.161 -6.271 3.951 1.00 83.75 122 GLY A CA 1
ATOM 958 C C . GLY A 1 122 ? -4.886 -5.277 2.820 1.00 83.75 122 GLY A C 1
ATOM 959 O O . GLY A 1 122 ? -4.480 -4.142 3.083 1.00 83.75 122 GLY A O 1
ATOM 960 N N . ALA A 1 123 ? -5.158 -5.672 1.571 1.00 87.50 123 ALA A N 1
ATOM 961 C CA . ALA A 1 123 ? -5.014 -4.811 0.399 1.00 87.50 123 ALA A CA 1
ATOM 962 C C . ALA A 1 123 ? -5.973 -3.608 0.430 1.00 87.50 123 ALA A C 1
ATOM 964 O O . ALA A 1 123 ? -5.565 -2.483 0.136 1.00 87.50 123 ALA A O 1
ATOM 965 N N . GLU A 1 124 ? -7.232 -3.818 0.814 1.00 88.25 124 GLU A N 1
ATOM 966 C CA . GLU A 1 124 ? -8.231 -2.754 0.913 1.00 88.25 124 GLU A CA 1
ATOM 967 C C . GLU A 1 124 ? -7.830 -1.693 1.952 1.00 88.25 124 GLU A C 1
ATOM 969 O O . GLU A 1 124 ? -7.789 -0.496 1.646 1.00 88.25 124 GLU A O 1
ATOM 974 N N . GLU A 1 125 ? -7.474 -2.121 3.165 1.00 85.19 125 GLU A N 1
ATOM 975 C CA . GLU A 1 125 ? -7.117 -1.218 4.264 1.00 85.19 125 GLU A CA 1
ATOM 976 C C . GLU A 1 125 ? -5.834 -0.436 3.981 1.00 85.19 125 GLU A C 1
ATOM 978 O O . GLU A 1 125 ? -5.766 0.784 4.195 1.00 85.19 125 GLU A O 1
ATOM 983 N N . VAL A 1 126 ? -4.816 -1.098 3.426 1.00 88.75 126 VAL A N 1
ATOM 984 C CA . VAL A 1 126 ? -3.568 -0.412 3.094 1.00 88.75 126 VAL A CA 1
ATOM 985 C C . VAL A 1 126 ? -3.763 0.610 1.970 1.00 88.75 126 VAL A C 1
ATOM 987 O O . VAL A 1 126 ? -3.143 1.673 2.011 1.00 88.75 126 VAL A O 1
ATOM 990 N N . LEU A 1 127 ? -4.664 0.361 1.009 1.00 90.31 127 LEU A N 1
ATOM 991 C CA . LEU A 1 127 ? -4.996 1.316 -0.054 1.00 90.31 127 LEU A CA 1
ATOM 992 C C . LEU A 1 127 ? -5.774 2.521 0.484 1.00 90.31 127 LEU A C 1
ATOM 994 O O . LEU A 1 127 ? -5.458 3.658 0.119 1.00 90.31 127 LEU A O 1
ATOM 998 N N . LYS A 1 128 ? -6.737 2.314 1.396 1.00 88.25 128 LYS A N 1
ATOM 999 C CA . LYS A 1 128 ? -7.422 3.417 2.102 1.00 88.25 128 LYS A CA 1
ATOM 1000 C C . LYS A 1 128 ? -6.401 4.323 2.789 1.00 88.25 128 LYS A C 1
ATOM 1002 O O . LYS A 1 128 ? -6.433 5.545 2.599 1.00 88.25 128 LYS A O 1
ATOM 1007 N N . LYS A 1 129 ? -5.449 3.733 3.521 1.00 86.19 129 LYS A N 1
ATOM 1008 C CA . LYS A 1 129 ? -4.360 4.461 4.192 1.00 86.19 129 LYS A CA 1
ATOM 1009 C C . LYS A 1 129 ? -3.428 5.160 3.196 1.00 86.19 129 LYS A C 1
ATOM 1011 O O . LYS A 1 129 ? -3.135 6.344 3.371 1.00 86.19 129 LYS A O 1
ATOM 1016 N N . LEU A 1 130 ? -3.028 4.481 2.118 1.00 89.38 130 LEU A N 1
ATOM 1017 C CA . LEU A 1 130 ? -2.158 5.025 1.070 1.00 89.38 130 LEU A CA 1
ATOM 1018 C C . LEU A 1 130 ? -2.769 6.261 0.408 1.00 89.38 130 LEU A C 1
ATOM 1020 O O . LEU A 1 130 ? -2.083 7.262 0.228 1.00 89.38 130 LEU A O 1
ATOM 1024 N N . PHE A 1 131 ? -4.063 6.259 0.096 1.00 85.88 131 PHE A N 1
ATOM 1025 C CA . PHE A 1 131 ? -4.719 7.392 -0.566 1.00 85.88 131 PHE A CA 1
ATOM 1026 C C . PHE A 1 131 ? -5.276 8.451 0.386 1.00 85.88 131 PHE A C 1
ATOM 1028 O O . PHE A 1 131 ? -5.858 9.432 -0.066 1.00 85.88 131 PHE A O 1
ATOM 1035 N N . GLY A 1 132 ? -5.070 8.306 1.697 1.00 67.88 132 GLY A N 1
ATOM 1036 C CA . GLY A 1 132 ? -5.627 9.239 2.680 1.00 67.88 132 GLY A CA 1
ATOM 1037 C C . GLY A 1 132 ? -7.154 9.170 2.791 1.00 67.88 132 GLY A C 1
ATOM 1038 O O . GLY A 1 132 ? -7.748 10.044 3.412 1.00 67.88 132 GLY A O 1
ATOM 1039 N N . LYS A 1 133 ? -7.780 8.118 2.242 1.00 52.50 133 LYS A N 1
ATOM 1040 C CA . LYS A 1 133 ? -9.164 7.714 2.537 1.00 52.50 133 LYS A CA 1
ATOM 1041 C C . LYS A 1 133 ? -9.245 6.830 3.788 1.00 52.50 133 LYS A C 1
ATOM 1043 O O . LYS A 1 133 ? -10.247 6.161 4.007 1.00 52.50 133 LYS A O 1
ATOM 1048 N N . SER A 1 134 ? -8.220 6.830 4.638 1.00 46.25 134 SER A N 1
ATOM 1049 C CA . SER A 1 134 ? -8.429 6.485 6.036 1.00 46.25 134 SER A CA 1
ATOM 1050 C C . SER A 1 134 ? -9.163 7.676 6.641 1.00 46.25 134 SER A C 1
ATOM 1052 O O . SER A 1 134 ? -8.587 8.767 6.703 1.00 46.25 134 SER A O 1
ATOM 1054 N N . SER A 1 135 ? -10.413 7.510 7.060 1.00 51.25 135 SER A N 1
ATOM 1055 C CA . SER A 1 135 ? -11.002 8.412 8.046 1.00 51.25 135 SER A CA 1
ATOM 1056 C C . SER A 1 135 ? -10.009 8.484 9.202 1.00 51.25 135 SER A C 1
ATOM 1058 O O . SER A 1 135 ? -9.858 7.518 9.946 1.00 51.25 135 SER A O 1
ATOM 1060 N N . LYS A 1 136 ? -9.212 9.560 9.274 1.00 62.28 136 LYS A N 1
ATOM 1061 C CA . LYS A 1 136 ? -8.261 9.743 10.367 1.00 62.28 136 LYS A CA 1
ATOM 1062 C C . LYS A 1 136 ? -9.125 9.877 11.603 1.00 62.28 136 LYS A C 1
ATOM 1064 O O . LYS A 1 136 ? -9.720 10.932 11.816 1.00 62.28 136 LYS A O 1
ATOM 1069 N N . VAL A 1 137 ? -9.248 8.783 12.343 1.00 73.44 137 VAL A N 1
ATOM 1070 C CA . VAL A 1 137 ? -9.923 8.779 13.627 1.00 73.44 137 VAL A CA 1
ATOM 1071 C C . VAL A 1 137 ? -9.199 9.815 14.465 1.00 73.44 137 VAL A C 1
ATOM 1073 O O . VAL A 1 137 ? -7.997 9.695 14.712 1.00 73.44 137 VAL A O 1
ATOM 1076 N N . LYS A 1 138 ? -9.896 10.901 14.781 1.00 83.62 138 LYS A N 1
ATOM 1077 C CA . LYS A 1 138 ? -9.318 12.013 15.521 1.00 83.62 138 LYS A CA 1
ATOM 1078 C C . LYS A 1 138 ? -9.713 11.844 16.974 1.00 83.62 138 LYS A C 1
ATOM 1080 O O . LYS A 1 138 ? -10.895 11.813 17.295 1.00 83.62 138 LYS A O 1
ATOM 1085 N N . GLU A 1 139 ? -8.709 11.753 17.833 1.00 90.38 139 GLU A N 1
ATOM 1086 C CA . GLU A 1 139 ? -8.894 11.699 19.278 1.00 90.38 139 GLU A CA 1
ATOM 1087 C C . GLU A 1 139 ? -9.076 13.114 19.820 1.00 90.38 139 GLU A C 1
ATOM 1089 O O . GLU A 1 139 ? -8.178 13.954 19.711 1.00 90.38 139 GLU A O 1
ATOM 1094 N N . VAL A 1 140 ? -10.250 13.398 20.381 1.00 92.38 140 VAL A N 1
ATOM 1095 C CA . VAL A 1 140 ? -10.599 14.728 20.894 1.00 92.38 140 VAL A CA 1
ATOM 1096 C C . VAL A 1 140 ? -10.968 14.645 22.369 1.00 92.38 140 VAL A C 1
ATOM 1098 O O . VAL A 1 140 ? -11.811 13.847 22.776 1.00 92.38 140 VAL A O 1
ATOM 1101 N N . LYS A 1 141 ? -10.356 15.510 23.182 1.00 93.69 141 LYS A N 1
ATOM 1102 C CA . LYS A 1 141 ? -10.707 15.684 24.596 1.00 93.69 141 LYS A CA 1
ATOM 1103 C C . LYS A 1 141 ? -11.926 16.597 24.711 1.00 93.69 141 LYS A C 1
ATOM 1105 O O . LYS A 1 141 ? -11.792 17.816 24.766 1.00 93.69 141 LYS A O 1
ATOM 1110 N N . ARG A 1 142 ? -13.117 16.003 24.709 1.00 93.94 142 ARG A N 1
ATOM 1111 C CA . ARG A 1 142 ? -14.401 16.676 24.950 1.00 93.94 142 ARG A CA 1
ATOM 1112 C C . ARG A 1 142 ? -15.402 15.687 25.535 1.00 93.94 142 ARG A C 1
ATOM 1114 O O . ARG A 1 142 ? -15.155 14.486 25.515 1.00 93.94 142 ARG A O 1
ATOM 1121 N N . ARG A 1 143 ? -16.548 16.186 26.004 1.00 92.69 143 ARG A N 1
ATOM 1122 C CA . ARG A 1 143 ? -17.672 15.316 26.372 1.00 92.69 143 ARG A CA 1
ATOM 1123 C C . ARG A 1 143 ? -18.146 14.525 25.147 1.00 92.69 143 ARG A C 1
ATOM 1125 O O . ARG A 1 143 ? -18.328 15.106 24.071 1.00 92.69 143 ARG A O 1
ATOM 1132 N N . ALA A 1 144 ? -18.312 13.219 25.326 1.00 93.62 144 ALA A N 1
ATOM 1133 C CA . ALA A 1 144 ? -18.944 12.339 24.352 1.00 93.62 144 ALA A CA 1
ATOM 1134 C C . ALA A 1 144 ? -20.467 12.522 24.358 1.00 93.62 144 ALA A C 1
ATOM 1136 O O . ALA A 1 144 ? -21.045 12.918 25.371 1.00 93.62 144 ALA A O 1
ATOM 1137 N N . LYS A 1 145 ? -21.106 12.233 23.227 1.00 94.38 145 LYS A N 1
ATOM 1138 C CA . LYS A 1 145 ? -22.564 12.222 23.046 1.00 94.38 145 LYS A CA 1
ATOM 1139 C C . LYS A 1 145 ? -23.067 10.785 22.849 1.00 94.38 145 LYS A C 1
ATOM 1141 O O . LYS A 1 145 ? -22.280 9.941 22.415 1.00 94.38 145 LYS A O 1
ATOM 1146 N N . PRO A 1 146 ? -24.361 10.504 23.095 1.00 94.69 146 PRO A N 1
ATOM 1147 C CA . PRO A 1 146 ? -24.946 9.203 22.782 1.00 94.69 146 PRO A CA 1
ATOM 1148 C C . PRO A 1 146 ? -24.685 8.808 21.325 1.00 94.69 146 PRO A C 1
ATOM 1150 O O . PRO A 1 146 ? -24.808 9.631 20.416 1.00 94.69 146 PRO A O 1
ATOM 1153 N N . GLY A 1 147 ? -24.288 7.556 21.112 1.00 89.31 147 GLY A N 1
ATOM 1154 C CA . GLY A 1 147 ? -23.926 6.999 19.811 1.00 89.31 147 GLY A CA 1
ATOM 1155 C C . GLY A 1 147 ? -22.490 7.269 19.347 1.00 89.31 147 GLY A C 1
ATOM 1156 O O . GLY A 1 147 ? -22.061 6.628 18.388 1.00 89.31 147 GLY A O 1
ATOM 1157 N N . GLU A 1 148 ? -21.733 8.159 19.999 1.00 92.75 148 GLU A N 1
ATOM 1158 C CA . GLU A 1 148 ? -20.307 8.347 19.705 1.00 92.75 148 GLU A CA 1
ATOM 1159 C C . GLU A 1 148 ? -19.453 7.222 20.303 1.00 92.75 148 GLU A C 1
ATOM 1161 O O . GLU A 1 148 ? -19.840 6.554 21.264 1.00 92.75 148 GLU A O 1
ATOM 1166 N N . TYR A 1 149 ? -18.256 7.047 19.744 1.00 92.69 149 TYR A N 1
ATOM 1167 C CA . TYR A 1 149 ? -17.264 6.108 20.252 1.00 92.69 149 TYR A CA 1
ATOM 1168 C C . TYR A 1 149 ? -16.204 6.839 21.065 1.00 92.69 149 TYR A C 1
ATOM 1170 O O . TYR A 1 149 ? -15.701 7.892 20.659 1.00 92.69 149 TYR A O 1
ATOM 1178 N N . ILE A 1 150 ? -15.837 6.257 22.197 1.00 93.56 150 ILE A N 1
ATOM 1179 C CA . ILE A 1 150 ? -14.757 6.728 23.056 1.00 93.56 150 ILE A CA 1
ATOM 1180 C C . ILE A 1 150 ? -13.654 5.683 23.132 1.00 93.56 150 ILE A C 1
ATOM 1182 O O . ILE A 1 150 ? -13.918 4.492 23.004 1.00 93.56 150 ILE A O 1
ATOM 1186 N N . LYS A 1 151 ? -12.422 6.125 23.376 1.00 92.75 151 LYS A N 1
ATOM 1187 C CA . LYS A 1 151 ? -11.294 5.257 23.721 1.00 92.75 151 LYS A CA 1
ATOM 1188 C C . LYS A 1 151 ? -10.853 5.535 25.147 1.00 92.75 151 LYS A C 1
ATOM 1190 O O . LYS A 1 151 ? -10.560 6.687 25.473 1.00 92.75 151 LYS A O 1
ATOM 1195 N N . ILE A 1 152 ? -10.750 4.495 25.966 1.00 93.25 152 ILE A N 1
ATOM 1196 C CA . ILE A 1 152 ? -10.265 4.594 27.343 1.00 93.25 152 ILE A CA 1
ATOM 1197 C C . ILE A 1 152 ? -8.778 4.963 27.345 1.00 93.25 152 ILE A C 1
ATOM 1199 O O . ILE A 1 152 ? -7.945 4.253 26.784 1.00 93.25 152 ILE A O 1
ATOM 1203 N N . VAL A 1 153 ? -8.438 6.081 27.986 1.00 92.25 153 VAL A N 1
ATOM 1204 C CA . VAL A 1 153 ? -7.053 6.563 28.166 1.00 92.25 153 VAL A CA 1
ATOM 1205 C C . VAL A 1 153 ? -6.610 6.556 29.629 1.00 92.25 153 VAL A C 1
ATOM 1207 O O . VAL A 1 153 ? -5.419 6.651 29.903 1.00 92.25 153 VAL A O 1
ATOM 1210 N N . ASN A 1 154 ? -7.554 6.416 30.561 1.00 93.75 154 ASN A N 1
ATOM 1211 C CA . ASN A 1 154 ? -7.288 6.232 31.982 1.00 93.75 154 ASN A CA 1
ATOM 1212 C C . ASN A 1 154 ? -8.328 5.250 32.568 1.00 93.75 154 ASN A C 1
ATOM 1214 O O . ASN A 1 154 ? -9.462 5.658 32.834 1.00 93.75 154 ASN A O 1
ATOM 1218 N N . PRO A 1 155 ? -7.994 3.951 32.692 1.00 91.44 155 PRO A N 1
ATOM 1219 C CA . PRO A 1 155 ? -8.932 2.921 33.131 1.00 91.44 155 PRO A CA 1
ATOM 1220 C C . PRO A 1 155 ? -9.157 2.990 34.648 1.00 91.44 155 PRO A C 1
ATOM 1222 O O . PRO A 1 155 ? -8.313 2.564 35.429 1.00 91.44 155 PRO A O 1
ATOM 1225 N N . VAL A 1 156 ? -10.308 3.524 35.065 1.00 90.19 156 VAL A N 1
ATOM 1226 C CA . VAL A 1 156 ? -10.688 3.627 36.491 1.00 90.19 156 VAL A CA 1
ATOM 1227 C C . VAL A 1 156 ? -11.390 2.366 36.998 1.00 90.19 156 VAL A C 1
ATOM 1229 O O . VAL A 1 156 ? -11.193 1.962 38.140 1.00 90.19 156 VAL A O 1
ATOM 1232 N N . TYR A 1 157 ? -12.187 1.719 36.149 1.00 89.62 157 TYR A N 1
ATOM 1233 C CA . TYR A 1 157 ? -12.835 0.456 36.486 1.00 89.62 157 TYR A CA 1
ATOM 1234 C C . TYR A 1 157 ? -11.884 -0.724 36.265 1.00 89.62 157 TYR A C 1
ATOM 1236 O O . TYR A 1 157 ? -11.191 -0.775 35.251 1.00 89.62 157 TYR A O 1
ATOM 1244 N N . SER A 1 158 ? -11.883 -1.697 37.180 1.00 88.69 158 SER A N 1
ATOM 1245 C CA . SER A 1 158 ? -10.970 -2.856 37.157 1.00 88.69 158 SER A CA 1
ATOM 1246 C C . SER A 1 158 ? -11.104 -3.728 35.905 1.00 88.69 158 SER A C 1
ATOM 1248 O O . SER A 1 158 ? -10.146 -4.384 35.499 1.00 88.69 158 SER A O 1
ATOM 1250 N N . PHE A 1 159 ? -12.281 -3.729 35.280 1.00 88.25 159 PHE A N 1
ATOM 1251 C CA . PHE A 1 159 ? -12.519 -4.442 34.032 1.00 88.25 159 PHE A CA 1
ATOM 1252 C C . PHE A 1 159 ? -11.988 -3.686 32.806 1.00 88.25 159 PHE A C 1
ATOM 1254 O O . PHE A 1 159 ? -11.697 -4.331 31.804 1.00 88.25 159 PHE A O 1
ATOM 1261 N N . ASN A 1 160 ? -11.812 -2.363 32.858 1.00 90.00 160 ASN A N 1
ATOM 1262 C CA . ASN A 1 160 ? -11.349 -1.576 31.714 1.00 90.00 160 ASN A CA 1
ATOM 1263 C C . ASN A 1 160 ? -9.863 -1.771 31.424 1.00 90.00 160 ASN A C 1
ATOM 1265 O O . ASN A 1 160 ? -9.037 -1.895 32.326 1.00 90.00 160 ASN A O 1
ATOM 1269 N N . ARG A 1 161 ? -9.498 -1.712 30.141 1.00 85.69 161 ARG A N 1
ATOM 1270 C CA . ARG A 1 161 ? -8.103 -1.645 29.694 1.00 85.69 161 ARG A CA 1
ATOM 1271 C C . ARG A 1 161 ? -7.835 -0.363 28.926 1.00 85.69 161 ARG A C 1
ATOM 1273 O O . ARG A 1 161 ? -8.697 0.175 28.235 1.00 85.69 161 ARG A O 1
ATOM 1280 N N . LEU A 1 162 ? -6.594 0.109 29.029 1.00 87.88 162 LEU A N 1
ATOM 1281 C CA . LEU A 1 162 ? -6.107 1.207 28.206 1.00 87.88 162 LEU A CA 1
ATOM 1282 C C . LEU A 1 162 ? -6.299 0.857 26.722 1.00 87.88 162 LEU A C 1
ATOM 1284 O O . LEU A 1 162 ? -5.819 -0.177 26.261 1.00 87.88 162 LEU A O 1
ATOM 1288 N N . GLY A 1 163 ? -6.988 1.728 25.988 1.00 83.12 163 GLY A N 1
ATOM 1289 C CA . GLY A 1 163 ? -7.294 1.544 24.574 1.00 83.12 163 GLY A CA 1
ATOM 1290 C C . GLY A 1 163 ? -8.616 0.838 24.268 1.00 83.12 163 GLY A C 1
ATOM 1291 O O . GLY A 1 163 ? -8.948 0.756 23.088 1.00 83.12 163 GLY A O 1
ATOM 1292 N N . ASP A 1 164 ? -9.377 0.370 25.268 1.00 86.94 164 ASP A N 1
ATOM 1293 C CA . ASP A 1 164 ? -10.723 -0.173 25.029 1.00 86.94 164 ASP A CA 1
ATOM 1294 C C . ASP A 1 164 ? -11.597 0.893 24.339 1.00 86.94 164 ASP A C 1
ATOM 1296 O O . ASP A 1 164 ? -11.564 2.071 24.710 1.00 86.94 164 ASP A O 1
ATOM 1300 N N . ILE A 1 165 ? -12.348 0.482 23.311 1.00 90.44 165 ILE A N 1
ATOM 1301 C CA . ILE A 1 165 ? -13.261 1.350 22.560 1.00 90.44 165 ILE A CA 1
ATOM 1302 C C . ILE A 1 165 ? -14.689 1.014 22.963 1.00 90.44 165 ILE A C 1
ATOM 1304 O O . ILE A 1 165 ? -15.101 -0.139 22.862 1.00 90.44 165 ILE A O 1
ATOM 1308 N N . LEU A 1 166 ? -15.440 2.025 23.390 1.00 91.31 166 LEU A N 1
ATOM 1309 C CA . LEU A 1 166 ? -16.815 1.881 23.857 1.00 91.31 166 LEU A CA 1
ATOM 1310 C C . LEU A 1 166 ? -17.737 2.787 23.046 1.00 91.31 166 LEU A C 1
ATOM 1312 O O . LEU A 1 166 ? -17.361 3.915 22.720 1.00 91.31 166 LEU A O 1
ATOM 1316 N N . ARG A 1 167 ? -18.948 2.316 22.753 1.00 93.25 167 ARG A N 1
ATOM 1317 C CA . ARG A 1 167 ? -20.022 3.153 22.211 1.00 93.25 167 ARG A CA 1
ATOM 1318 C C . ARG A 1 167 ? -20.839 3.704 23.375 1.00 93.25 167 ARG A C 1
ATOM 1320 O O . ARG A 1 167 ? -21.250 2.935 24.232 1.00 93.25 167 ARG A O 1
ATOM 1327 N N . ILE A 1 168 ? -21.067 5.012 23.404 1.00 94.81 168 ILE A N 1
ATOM 1328 C CA . ILE A 1 168 ? -21.865 5.648 24.458 1.00 94.81 168 ILE A CA 1
ATOM 1329 C C . ILE A 1 168 ? -23.349 5.372 24.233 1.00 94.81 168 ILE A C 1
ATOM 1331 O O . ILE A 1 168 ? -23.871 5.665 23.154 1.00 94.81 168 ILE A O 1
ATOM 1335 N N . ASP A 1 169 ? -24.024 4.871 25.264 1.00 93.75 169 ASP A N 1
ATOM 1336 C CA . ASP A 1 169 ? -25.452 4.549 25.223 1.00 93.75 169 ASP A CA 1
ATOM 1337 C C . ASP A 1 169 ? -26.323 5.753 25.587 1.00 93.75 169 ASP A C 1
ATOM 1339 O O . ASP A 1 169 ? -27.327 6.024 24.928 1.00 93.75 169 ASP A O 1
ATOM 1343 N N . GLY A 1 170 ? -25.901 6.539 26.577 1.00 93.50 170 GLY A N 1
ATOM 1344 C CA . GLY A 1 170 ? -26.652 7.699 27.045 1.00 93.50 170 GLY A CA 1
ATOM 1345 C C . GLY A 1 170 ? -25.807 8.682 27.847 1.00 93.50 170 GLY A C 1
ATOM 1346 O O . GLY A 1 170 ? -24.594 8.519 27.985 1.00 93.50 170 GLY A O 1
ATOM 1347 N N . ILE A 1 171 ? -26.462 9.731 28.352 1.00 92.75 171 ILE A N 1
ATOM 1348 C CA . ILE A 1 171 ? -25.878 10.706 29.279 1.00 92.75 171 ILE A CA 1
ATOM 1349 C C . ILE A 1 171 ? -26.702 10.698 30.568 1.00 92.75 171 ILE A C 1
ATOM 1351 O O . ILE A 1 171 ? -27.879 11.054 30.540 1.00 92.75 171 ILE A O 1
ATOM 1355 N N . HIS A 1 172 ? -26.071 10.353 31.684 1.00 83.44 172 HIS A N 1
ATOM 1356 C CA . HIS A 1 172 ? -26.649 10.433 33.020 1.00 83.44 172 HIS A CA 1
ATOM 1357 C C . HIS A 1 172 ? -26.594 11.887 33.516 1.00 83.44 172 HIS A C 1
ATOM 1359 O O . HIS A 1 172 ? -25.571 12.569 33.348 1.00 83.44 172 HIS A O 1
ATOM 1365 N N . ASP A 1 173 ? -27.706 12.384 34.065 1.00 77.31 173 ASP A N 1
ATOM 1366 C CA . ASP A 1 173 ? -27.867 13.743 34.617 1.00 77.31 173 ASP A CA 1
ATOM 1367 C C . ASP A 1 173 ? -27.346 14.881 33.714 1.00 77.31 173 ASP A C 1
ATOM 1369 O O . ASP A 1 173 ? -26.826 15.903 34.170 1.00 77.31 173 ASP A O 1
ATOM 1373 N N . GLY A 1 174 ? -27.411 14.689 32.392 1.00 72.25 174 GLY A N 1
ATOM 1374 C CA . GLY A 1 174 ? -26.925 15.654 31.398 1.00 72.25 174 GLY A CA 1
ATOM 1375 C C . GLY A 1 174 ? -25.406 15.898 31.401 1.00 72.25 174 GLY A C 1
ATOM 1376 O O . GLY A 1 174 ? -24.923 16.744 30.644 1.00 72.25 174 GLY A O 1
ATOM 1377 N N . CYS A 1 175 ? -24.632 15.172 32.215 1.00 75.50 175 CYS A N 1
ATOM 1378 C CA . CYS A 1 175 ? -23.210 15.452 32.429 1.00 75.50 175 CYS A CA 1
ATOM 1379 C C . CYS A 1 175 ? -22.273 14.271 32.168 1.00 75.50 175 CYS A C 1
ATOM 1381 O O . CYS A 1 175 ? -21.160 14.505 31.682 1.00 75.50 175 CYS A O 1
ATOM 1383 N N . SER A 1 176 ? -22.698 13.040 32.452 1.00 86.75 176 SER A N 1
ATOM 1384 C CA . SER A 1 176 ? -21.814 11.869 32.455 1.00 86.75 176 SER A CA 1
ATOM 1385 C C . SER A 1 176 ? -22.232 10.868 31.380 1.00 86.75 176 SER A C 1
ATOM 1387 O O . SER A 1 176 ? -23.295 10.270 31.505 1.00 86.75 176 SER A O 1
ATOM 1389 N N . PRO A 1 177 ? -21.453 10.675 30.301 1.00 94.25 177 PRO A N 1
ATOM 1390 C CA . PRO A 1 177 ? -21.741 9.610 29.352 1.00 94.25 177 PRO A CA 1
ATOM 1391 C C . PRO A 1 177 ? -21.586 8.244 30.016 1.00 94.25 177 PRO A C 1
ATOM 1393 O O . PRO A 1 177 ? -20.630 8.028 30.765 1.00 94.25 177 PRO A O 1
ATOM 1396 N N . PHE A 1 178 ? -22.497 7.328 29.706 1.00 93.62 178 PHE A N 1
ATOM 1397 C CA . PHE A 1 178 ? -22.474 5.972 30.239 1.00 93.62 178 PHE A CA 1
ATOM 1398 C C . PHE A 1 178 ? -22.571 4.906 29.144 1.00 93.62 178 PHE A C 1
ATOM 1400 O O . PHE A 1 178 ? -22.945 5.184 27.998 1.00 93.62 178 PHE A O 1
ATOM 1407 N N . VAL A 1 179 ? -22.203 3.684 29.522 1.00 93.12 179 VAL A N 1
ATOM 1408 C CA . VAL A 1 179 ? -22.305 2.463 28.713 1.00 93.12 179 VAL A CA 1
ATOM 1409 C C . VAL A 1 179 ? -22.986 1.396 29.564 1.00 93.12 179 VAL A C 1
ATOM 1411 O O . VAL A 1 179 ? -22.587 1.206 30.715 1.00 93.12 179 VAL A O 1
ATOM 1414 N N . TYR A 1 180 ? -23.987 0.713 29.016 1.00 91.06 180 TYR A N 1
ATOM 1415 C CA . TYR A 1 180 ? -24.628 -0.424 29.673 1.00 91.06 180 TYR A CA 1
ATOM 1416 C C . TYR A 1 180 ? -23.683 -1.623 29.735 1.00 91.06 180 TYR A C 1
ATOM 1418 O O . TYR A 1 180 ? -22.925 -1.872 28.792 1.00 91.06 180 TYR A O 1
ATOM 1426 N N . GLY A 1 181 ? -23.771 -2.415 30.804 1.00 88.31 181 GLY A N 1
ATOM 1427 C CA . GLY A 1 181 ? -23.003 -3.651 30.972 1.00 88.31 181 GLY A CA 1
ATOM 1428 C C . GLY A 1 181 ? -23.090 -4.576 29.754 1.00 88.31 181 GLY A C 1
ATOM 1429 O O . GLY A 1 181 ? -22.057 -5.031 29.262 1.00 88.31 181 GLY A O 1
ATOM 1430 N N . LYS A 1 182 ? -24.290 -4.742 29.173 1.00 86.25 182 LYS A N 1
ATOM 1431 C CA . LYS A 1 182 ? -24.510 -5.560 27.960 1.00 86.25 182 LYS A CA 1
ATOM 1432 C C . LYS A 1 182 ? -23.763 -5.081 26.714 1.00 86.25 182 LYS A C 1
ATOM 1434 O O . LYS A 1 182 ? -23.470 -5.878 25.828 1.00 86.25 182 LYS A O 1
ATOM 1439 N N . ASN A 1 183 ? -23.454 -3.787 26.639 1.00 84.75 183 ASN A N 1
ATOM 1440 C CA . ASN A 1 183 ? -22.749 -3.165 25.514 1.00 84.75 183 ASN A CA 1
ATOM 1441 C C . ASN A 1 183 ? -21.249 -2.996 25.785 1.00 84.75 183 ASN A C 1
ATOM 1443 O O . ASN A 1 183 ? -20.505 -2.490 24.938 1.00 84.75 183 ASN A O 1
ATOM 1447 N N . HIS A 1 184 ? -20.786 -3.410 26.963 1.00 86.44 184 HIS A N 1
ATOM 1448 C CA . HIS A 1 184 ? -19.387 -3.347 27.326 1.00 86.44 184 HIS A CA 1
ATOM 1449 C C . HIS A 1 184 ? -18.612 -4.514 26.677 1.00 86.44 184 HIS A C 1
ATOM 1451 O O . HIS A 1 184 ? -19.049 -5.662 26.745 1.00 86.44 184 HIS A O 1
ATOM 1457 N N . PRO A 1 185 ? -17.408 -4.299 26.105 1.00 77.56 185 PRO A N 1
ATOM 1458 C CA . PRO A 1 185 ? -16.616 -5.349 25.442 1.00 77.56 185 PRO A CA 1
ATOM 1459 C C . PRO A 1 185 ? -16.092 -6.434 26.398 1.00 77.56 185 PRO A C 1
ATOM 1461 O O . PRO A 1 185 ? -15.358 -7.343 26.001 1.00 77.56 185 PRO A O 1
ATOM 1464 N N . ARG A 1 186 ? -16.390 -6.310 27.689 1.00 80.25 186 ARG A N 1
ATOM 1465 C CA . ARG A 1 186 ? -15.955 -7.208 28.753 1.00 80.25 186 ARG A CA 1
ATOM 1466 C C . ARG A 1 186 ? -17.123 -7.413 29.683 1.00 80.25 186 ARG A C 1
ATOM 1468 O O . ARG A 1 186 ? -17.775 -6.434 30.025 1.00 80.25 186 ARG A O 1
ATOM 1475 N N . LYS A 1 187 ? -17.300 -8.653 30.137 1.00 79.38 187 LYS A N 1
ATOM 1476 C CA . LYS A 1 187 ? -18.282 -8.983 31.162 1.00 79.38 187 LYS A CA 1
ATOM 1477 C C . LYS A 1 187 ? -18.002 -8.147 32.412 1.00 79.38 187 LYS A C 1
ATOM 1479 O O . LYS A 1 187 ? -16.936 -8.288 33.016 1.00 79.38 187 LYS A O 1
ATOM 1484 N N . THR A 1 188 ? -18.932 -7.257 32.728 1.00 80.19 188 THR A N 1
ATOM 1485 C CA . THR A 1 188 ? -18.949 -6.474 33.962 1.00 80.19 188 THR A CA 1
ATOM 1486 C C . THR A 1 188 ? -19.722 -7.268 35.021 1.00 80.19 188 THR A C 1
ATOM 1488 O O . THR A 1 188 ? -19.429 -8.447 35.227 1.00 80.19 188 THR A O 1
ATOM 1491 N N . THR A 1 189 ? -20.687 -6.645 35.688 1.00 77.25 189 THR A N 1
ATOM 1492 C CA . THR A 1 189 ? -21.675 -7.267 36.574 1.00 77.25 189 THR A CA 1
ATOM 1493 C C . THR A 1 189 ? -22.928 -7.635 35.779 1.00 77.25 189 THR A C 1
ATOM 1495 O O . THR A 1 189 ? -22.890 -8.640 35.064 1.00 77.25 189 THR A O 1
ATOM 1498 N N . ASP A 1 190 ? -23.978 -6.814 35.840 1.00 81.06 190 ASP A N 1
ATOM 1499 C CA . ASP A 1 190 ? -25.261 -7.070 35.198 1.00 81.06 190 ASP A CA 1
ATOM 1500 C C . ASP A 1 190 ? -25.423 -6.272 33.897 1.00 81.06 190 ASP A C 1
ATOM 1502 O O . ASP A 1 190 ? -24.826 -5.213 33.692 1.00 81.06 190 ASP A O 1
ATOM 1506 N N . ASP A 1 191 ? -26.246 -6.804 32.995 1.00 82.12 191 ASP A N 1
ATOM 1507 C CA . ASP A 1 191 ? -26.462 -6.261 31.649 1.00 82.12 191 ASP A CA 1
ATOM 1508 C C . ASP A 1 191 ? -27.098 -4.860 31.649 1.00 82.12 191 ASP A C 1
ATOM 1510 O O . ASP A 1 191 ? -26.861 -4.075 30.725 1.00 82.12 191 ASP A O 1
ATOM 1514 N N . GLU A 1 192 ? -27.876 -4.549 32.688 1.00 84.25 192 GLU A N 1
ATOM 1515 C CA . GLU A 1 192 ? -28.588 -3.279 32.869 1.00 84.25 192 GLU A CA 1
ATOM 1516 C C . GLU A 1 192 ? -27.793 -2.250 33.695 1.00 84.25 192 GLU A C 1
ATOM 1518 O O . GLU A 1 192 ? -28.237 -1.112 33.838 1.00 84.25 192 GLU A O 1
ATOM 1523 N N . ASP A 1 193 ? -26.610 -2.607 34.208 1.00 88.31 193 ASP A N 1
ATOM 1524 C CA . ASP A 1 193 ? -25.782 -1.671 34.974 1.00 88.31 193 ASP A CA 1
ATOM 1525 C C . ASP A 1 193 ? -25.191 -0.574 34.076 1.00 88.31 193 ASP A C 1
ATOM 1527 O O . ASP A 1 193 ? -24.666 -0.845 32.992 1.00 88.31 193 ASP A O 1
ATOM 1531 N N . GLU A 1 194 ? -25.222 0.673 34.554 1.00 91.62 194 GLU A N 1
ATOM 1532 C CA . GLU A 1 194 ? -24.673 1.841 33.858 1.00 91.62 194 GLU A CA 1
ATOM 1533 C C . GLU A 1 194 ? -23.269 2.197 34.367 1.00 91.62 194 GLU A C 1
ATOM 1535 O O . GLU A 1 194 ? -23.072 2.595 35.520 1.00 91.62 194 GLU A O 1
ATOM 1540 N N . TRP A 1 195 ? -22.275 2.146 33.479 1.00 92.12 195 TRP A N 1
ATOM 1541 C CA . TRP A 1 195 ? -20.905 2.556 33.791 1.00 92.12 195 TRP A CA 1
ATOM 1542 C C . TRP A 1 195 ? -20.625 3.962 33.281 1.00 92.12 195 TRP A C 1
ATOM 1544 O O . TRP A 1 195 ? -20.604 4.202 32.075 1.00 92.12 195 TRP A O 1
ATOM 1554 N N . ASN A 1 196 ? -20.386 4.890 34.207 1.00 93.06 196 ASN A N 1
ATOM 1555 C CA . ASN A 1 196 ? -20.211 6.311 33.924 1.00 93.06 196 ASN A CA 1
ATOM 1556 C C . ASN A 1 196 ? -18.748 6.664 33.617 1.00 93.06 196 ASN A C 1
ATOM 1558 O O . ASN A 1 196 ? -17.831 6.304 34.352 1.00 93.06 196 ASN A O 1
ATOM 1562 N N . TYR A 1 197 ? -18.523 7.453 32.569 1.00 92.19 197 TYR A N 1
ATOM 1563 C CA . TYR A 1 197 ? -17.190 7.845 32.117 1.00 92.19 197 TYR A CA 1
ATOM 1564 C C . TYR A 1 197 ? -17.005 9.361 32.186 1.00 92.19 197 TYR A C 1
ATOM 1566 O O . TYR A 1 197 ? -17.687 10.125 31.504 1.00 92.19 197 TYR A O 1
ATOM 1574 N N . SER A 1 198 ? -16.035 9.831 32.973 1.00 90.75 198 SER A N 1
ATOM 1575 C CA . SER A 1 198 ? -15.692 11.259 33.034 1.00 90.75 198 SER A CA 1
ATOM 1576 C C . SER A 1 198 ? -14.686 11.651 31.941 1.00 90.75 198 SER A C 1
ATOM 1578 O O . SER A 1 198 ? -13.948 10.809 31.434 1.00 90.75 198 SER A O 1
ATOM 1580 N N . ILE A 1 199 ? -14.618 12.942 31.578 1.00 85.75 199 ILE A N 1
ATOM 1581 C CA . ILE A 1 199 ? -13.760 13.468 30.485 1.00 85.75 199 ILE A CA 1
ATOM 1582 C C . ILE A 1 199 ? -12.278 13.066 30.634 1.00 85.75 199 ILE A C 1
ATOM 1584 O O . ILE A 1 199 ? -11.566 12.962 29.640 1.00 85.75 199 ILE A O 1
ATOM 1588 N N . GLY A 1 200 ? -11.795 12.835 31.859 1.00 89.81 200 GLY A N 1
ATOM 1589 C CA . GLY A 1 200 ? -10.413 12.411 32.113 1.00 89.81 200 GLY A CA 1
ATOM 1590 C C . GLY A 1 200 ? -10.138 10.929 31.837 1.00 89.81 200 GLY A C 1
ATOM 1591 O O . GLY A 1 200 ? -8.977 10.531 31.796 1.00 89.81 200 GLY A O 1
ATOM 1592 N N . MET A 1 201 ? -11.181 10.113 31.659 1.00 93.75 201 MET A N 1
ATOM 1593 C CA . MET A 1 201 ? -11.071 8.665 31.455 1.00 93.75 201 MET A CA 1
ATOM 1594 C C . MET A 1 201 ? -10.917 8.281 29.984 1.00 93.75 201 MET A C 1
ATOM 1596 O O . MET A 1 201 ? -10.423 7.192 29.685 1.00 93.75 201 MET A O 1
ATOM 1600 N N . TYR A 1 202 ? -11.315 9.159 29.059 1.00 93.88 202 TYR A N 1
ATOM 1601 C CA . TYR A 1 202 ? -11.417 8.833 27.640 1.00 93.88 202 TYR A CA 1
ATOM 1602 C C . TYR A 1 202 ? -11.054 9.987 26.698 1.00 93.88 202 TYR A C 1
ATOM 1604 O O . TYR A 1 202 ? -10.914 11.145 27.088 1.00 93.88 202 TYR A O 1
ATOM 1612 N N . VAL A 1 203 ? -10.941 9.651 25.416 1.00 94.88 203 VAL A N 1
ATOM 1613 C CA . VAL A 1 203 ? -10.985 10.591 24.287 1.00 94.88 203 VAL A CA 1
ATOM 1614 C C . VAL A 1 203 ? -12.103 10.179 23.332 1.00 94.88 203 VAL A C 1
ATOM 1616 O O . VAL A 1 203 ? -12.353 8.987 23.164 1.00 94.88 203 VAL A O 1
ATOM 1619 N N . VAL A 1 204 ? -12.787 11.143 22.714 1.00 94.56 204 VAL A N 1
ATOM 1620 C CA . VAL A 1 204 ? -13.803 10.867 21.685 1.00 94.56 204 VAL A CA 1
ATOM 1621 C C . VAL A 1 204 ? -13.110 10.548 20.369 1.00 94.56 204 VAL A C 1
ATOM 1623 O O . VAL A 1 204 ? -12.151 11.226 19.998 1.00 94.56 204 VAL A O 1
ATOM 1626 N N . LEU A 1 205 ? -13.605 9.534 19.666 1.00 89.12 205 LEU A N 1
ATOM 1627 C CA . LEU A 1 205 ? -13.102 9.089 18.374 1.00 89.12 205 LEU A CA 1
ATOM 1628 C C . LEU A 1 205 ? -13.950 9.675 17.238 1.00 89.12 205 LEU A C 1
ATOM 1630 O O . LEU A 1 205 ? -14.906 9.063 16.761 1.00 89.12 205 LEU A O 1
ATOM 1634 N N . GLU A 1 206 ? -13.602 10.873 16.773 1.00 85.94 206 GLU A N 1
ATOM 1635 C CA . GLU A 1 206 ? -14.293 11.486 15.634 1.00 85.94 206 GLU A CA 1
ATOM 1636 C C . GLU A 1 206 ? -13.947 10.749 14.336 1.00 85.94 206 GLU A C 1
ATOM 1638 O O . GLU A 1 206 ? -12.780 10.450 14.071 1.00 85.94 206 GLU A O 1
ATOM 1643 N N . ASN A 1 207 ? -14.959 10.499 13.501 1.00 78.94 207 ASN A N 1
ATOM 1644 C CA . ASN A 1 207 ? -14.861 9.734 12.248 1.00 78.94 207 ASN A CA 1
ATOM 1645 C C . ASN A 1 207 ? -14.507 8.246 12.422 1.00 78.94 207 ASN A C 1
ATOM 1647 O O . ASN A 1 207 ? -14.117 7.596 11.449 1.00 78.94 207 ASN A O 1
ATOM 1651 N N . TYR A 1 208 ? -14.639 7.701 13.633 1.00 79.75 208 TYR A N 1
ATOM 1652 C CA . TYR A 1 208 ? -14.554 6.262 13.851 1.00 79.75 208 TYR A CA 1
ATOM 1653 C C . TYR A 1 208 ? -15.793 5.560 13.297 1.00 79.75 208 TYR A C 1
ATOM 1655 O O . TYR A 1 208 ? -16.921 5.998 13.523 1.00 79.75 208 TYR A O 1
ATOM 1663 N N . LYS A 1 209 ? -15.569 4.471 12.561 1.00 76.94 209 LYS A N 1
ATOM 1664 C CA . LYS A 1 209 ? -16.610 3.551 12.110 1.00 76.94 209 LYS A CA 1
ATOM 1665 C C . LYS A 1 209 ? -16.267 2.168 12.666 1.00 76.94 209 LYS A C 1
ATOM 1667 O O . LYS A 1 209 ? -15.152 1.714 12.399 1.00 76.94 209 LYS A O 1
ATOM 1672 N N . PRO A 1 210 ? -17.158 1.529 13.444 1.00 68.19 210 PRO A N 1
ATOM 1673 C CA . PRO A 1 210 ? -16.937 0.162 13.899 1.00 68.19 210 PRO A CA 1
ATOM 1674 C C . PRO A 1 210 ? -16.849 -0.764 12.680 1.00 68.19 210 PRO A C 1
ATOM 1676 O O . PRO A 1 210 ? -17.515 -0.538 11.668 1.00 68.19 210 PRO A O 1
ATOM 1679 N N . GLN A 1 211 ? -16.010 -1.788 12.763 1.00 58.81 211 GLN A N 1
ATOM 1680 C CA . GLN A 1 211 ? -15.991 -2.850 11.767 1.00 58.81 211 GLN A CA 1
ATOM 1681 C C . GLN A 1 211 ? -17.170 -3.779 12.089 1.00 58.81 211 GLN A C 1
ATOM 1683 O O . GLN A 1 211 ? -17.277 -4.239 13.221 1.00 58.81 211 GLN A O 1
ATOM 1688 N N . GLU A 1 212 ? -18.099 -3.971 11.151 1.00 44.31 212 GLU A N 1
ATOM 1689 C CA . GLU A 1 212 ? -19.209 -4.908 11.354 1.00 44.31 212 GLU A CA 1
ATOM 1690 C C . GLU A 1 212 ? -18.662 -6.339 11.363 1.00 44.31 212 GLU A C 1
ATOM 1692 O O . GLU A 1 212 ? -17.979 -6.750 10.417 1.00 44.31 212 GLU A O 1
ATOM 1697 N N . ASP A 1 213 ? -18.967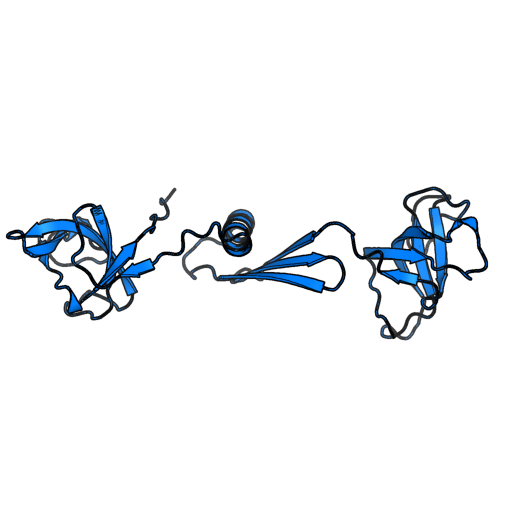 -7.084 12.425 1.00 38.28 213 ASP A N 1
ATOM 1698 C CA . ASP A 1 213 ? -18.783 -8.530 12.453 1.00 38.28 213 ASP A CA 1
ATOM 1699 C C . ASP A 1 213 ? -19.745 -9.141 11.419 1.00 38.28 213 ASP A C 1
ATOM 1701 O O . ASP A 1 213 ? -20.965 -9.041 11.557 1.00 38.28 213 ASP A O 1
ATOM 1705 N N . LYS A 1 214 ? -19.186 -9.703 10.342 1.00 29.62 214 LYS A N 1
ATOM 1706 C CA . LYS A 1 214 ? -19.925 -10.488 9.342 1.00 29.62 214 LYS A CA 1
ATOM 1707 C C . LYS A 1 214 ? -20.048 -11.943 9.763 1.00 29.62 214 LYS A C 1
ATOM 1709 O O . LYS A 1 214 ? -19.023 -12.503 10.215 1.00 29.62 214 LYS A O 1
#

Organism: NCBI:txid2766537

pLDDT: mean 82.69, std 13.21, range [29.62, 96.38]

Foldseek 3Di:
DDDDDQQFKKAFDPPFPQPLRHRFIWTFQAFDDPPNRDGQKTKTFTPDQSQDALSVPRRRHDGSGIDIGGPVRMDGPQPCDWDWDWDDPQFKIKIFTDRRPRTPWIFMDGDDPPDDGDPVVRVVVRVCVGVVVPQPFDWALDDDAQQFKKAFCADPDPFDDHGQIFGFHHADPVAWTWDACLRGPGRDPDRRDTDTDHSVGITTGPSDDDDDDD

Radius of gyration: 28.5 Å; chains: 1; bounding box: 57×38×73 Å

Sequence (214 aa):
MKEFYVGDRVKVKDGYYKKSVIGQLGTVKYLSGHDREKAPAMGIEFDKSVGGHNGNGYFNGKWGHCWIVDNEYVTSADSDFPTIVIITDGKTTTATMRKGRRVLKEATVSLYYKDKFSLATGAEEVLKKLFGKSSKVKEVKRRAKPGEYIKIVNPVYSFNRLGDILRIDGIHDGCSPFVYGKNHPRKTTDDEDEWNYSIGMYVVLENYKPQEDK